Protein AF-0000000085182641 (afdb_homodimer)

Solvent-accessible surface area (backbone atoms only — not comparable to full-atom values): 14618 Å² total; per-residue (Å²): 135,84,80,78,77,78,79,77,78,76,77,74,75,69,74,67,74,70,80,75,60,53,48,42,64,56,39,52,49,49,29,49,51,15,58,75,66,60,32,60,68,55,30,50,66,34,41,34,74,78,15,38,38,36,32,50,86,49,78,26,62,20,56,70,41,44,44,53,55,43,50,53,49,40,61,53,66,67,45,73,79,56,47,75,42,84,72,37,56,34,74,56,83,42,35,37,36,36,33,32,34,35,33,39,81,56,33,35,32,77,41,29,36,41,39,40,33,42,54,93,50,16,33,43,34,33,39,47,51,63,53,68,44,77,105,135,86,79,78,77,79,79,78,78,77,78,74,75,71,74,68,74,71,80,76,61,52,48,45,65,56,40,52,49,49,29,49,50,15,58,76,65,60,31,62,68,53,30,50,67,34,41,34,74,79,16,38,39,35,30,48,86,47,76,27,60,19,55,68,42,43,44,53,55,44,51,53,50,40,61,54,67,66,44,74,82,56,46,76,42,84,72,37,55,32,74,56,82,41,35,36,36,35,34,32,35,34,33,38,79,57,32,35,32,76,39,29,37,40,38,41,33,40,55,94,51,16,34,44,36,33,39,48,51,63,52,69,45,77,105

Nearest PDB structures (foldseek):
  7e85-assembly2_B-2  TM=8.981E-01  e=4.473E-12  Mycobacterium tuberculosis H37Rv
  5iep-assembly1_A  TM=6.265E-01  e=3.156E-08  synthetic construct
  5ien-assembly1_A  TM=6.239E-01  e=4.639E-08  synthetic construct
  5ieo-assembly1_A  TM=6.233E-01  e=4.947E-08  synthetic construct
  3hx8-assembly2_C  TM=6.085E-01  e=1.003E-07  Mesorhizobium loti

Radius of gyration: 25.09 Å; Cα contacts (8 Å, |Δi|>4): 525; chains: 2; bounding box: 90×56×53 Å

Sequence (270 aa):
MTRTIAALFLTTAMALPVSAQDSTEEVVMANLRGVGALDVDQIVATYADDAMLLTPEKVYSGHGEIRGFYEGFVAEFSQPDITMNSDGMNIAGNTAVMVWSGESPDNVYDYAADTFVVDGGKIVSHSFVGKIIPKMTRTIAALFLTTAMALPVSAQDSTEEVVMANLRGVGALDVDQIVATYADDAMLLTPEKVYSGHGEIRGFYEGFVAEFSQPDITMNSDGMNIAGNTAVMVWSGESPDNVYDYAADTFVVDGGKIVSHSFVGKIIPK

Structure (mmCIF, N/CA/C/O backbone):
data_AF-0000000085182641-model_v1
#
loop_
_entity.id
_entity.type
_entity.pdbx_description
1 polymer 'Nuclear transport factor 2 family protein'
#
loop_
_atom_site.group_PDB
_atom_site.id
_atom_site.type_symbol
_atom_site.label_atom_id
_atom_site.label_alt_id
_atom_site.label_comp_id
_atom_site.label_asym_id
_atom_site.label_entity_id
_atom_site.label_seq_id
_atom_site.pdbx_PDB_ins_code
_atom_site.Cartn_x
_atom_site.Cartn_y
_atom_site.Cartn_z
_atom_site.occupancy
_atom_site.B_iso_or_equiv
_atom_site.auth_seq_id
_atom_site.auth_comp_id
_atom_site.auth_asym_id
_atom_site.auth_atom_id
_atom_site.pdbx_PDB_model_num
ATOM 1 N N . MET A 1 1 ? -70.375 23.609 -24.062 1 40.5 1 MET A N 1
ATOM 2 C CA . MET A 1 1 ? -69.625 22.625 -23.281 1 40.5 1 MET A CA 1
ATOM 3 C C . MET A 1 1 ? -68.188 22.984 -23.203 1 40.5 1 MET A C 1
ATOM 5 O O . MET A 1 1 ? -67.5 23.109 -24.234 1 40.5 1 MET A O 1
ATOM 9 N N . THR A 1 2 ? -67.75 23.844 -22.203 1 49.09 2 THR A N 1
ATOM 10 C CA . THR A 1 2 ? -66.438 24.422 -21.906 1 49.09 2 THR A CA 1
ATOM 11 C C . THR A 1 2 ? -65.438 23.328 -21.609 1 49.09 2 THR A C 1
ATOM 13 O O . THR A 1 2 ? -65.688 22.453 -20.766 1 49.09 2 THR A O 1
ATOM 16 N N . ARG A 1 3 ? -64.562 22.906 -22.625 1 49.03 3 ARG A N 1
ATOM 17 C CA . ARG A 1 3 ? -63.469 21.953 -22.531 1 49.03 3 ARG A CA 1
ATOM 18 C C . ARG A 1 3 ? -62.438 22.406 -21.5 1 49.03 3 ARG A C 1
ATOM 20 O O . ARG A 1 3 ? -61.875 23.5 -21.609 1 49.03 3 ARG A O 1
ATOM 27 N N . THR A 1 4 ? -62.594 22 -20.234 1 48.28 4 THR A N 1
ATOM 28 C CA . THR A 1 4 ? -61.594 22.25 -19.203 1 48.28 4 THR A CA 1
ATOM 29 C C . THR A 1 4 ? -60.25 21.594 -19.547 1 48.28 4 THR A C 1
ATOM 31 O O . THR A 1 4 ? -60.219 20.375 -19.734 1 48.28 4 THR A O 1
ATOM 34 N N . ILE A 1 5 ? -59.406 22.25 -20.203 1 43.97 5 ILE A N 1
ATOM 35 C CA . ILE A 1 5 ? -58.094 21.688 -20.453 1 43.97 5 ILE A CA 1
ATOM 36 C C . ILE A 1 5 ? -57.312 21.531 -19.141 1 43.97 5 ILE A C 1
ATOM 38 O O . ILE A 1 5 ? -57.094 22.516 -18.422 1 43.97 5 ILE A O 1
ATOM 42 N N . ALA A 1 6 ? -57.375 20.375 -18.516 1 48.94 6 ALA A N 1
ATOM 43 C CA . ALA A 1 6 ? -56.562 20.109 -17.328 1 48.94 6 ALA A CA 1
ATOM 44 C C . ALA A 1 6 ? -55.062 20.203 -17.656 1 48.94 6 ALA A C 1
ATOM 46 O O . ALA A 1 6 ? -54.594 19.547 -18.594 1 48.94 6 ALA A O 1
ATOM 47 N N . ALA A 1 7 ? -54.406 21.359 -17.234 1 47.91 7 ALA A N 1
ATOM 48 C CA . ALA A 1 7 ? -52.969 21.5 -17.328 1 47.91 7 ALA A CA 1
ATOM 49 C C . ALA A 1 7 ? -52.25 20.438 -16.5 1 47.91 7 ALA A C 1
ATOM 51 O O . ALA A 1 7 ? -52.5 20.297 -15.305 1 47.91 7 ALA A O 1
ATOM 52 N N . LEU A 1 8 ? -51.875 19.359 -17.125 1 50.41 8 LEU A N 1
ATOM 53 C CA . LEU A 1 8 ? -51.031 18.344 -16.469 1 50.41 8 LEU A CA 1
ATOM 54 C C . LEU A 1 8 ? -49.719 18.953 -16 1 50.41 8 LEU A C 1
ATOM 56 O O . LEU A 1 8 ? -48.938 19.469 -16.812 1 50.41 8 LEU A O 1
ATOM 60 N N . PHE A 1 9 ? -49.688 19.469 -14.75 1 48.16 9 PHE A N 1
ATOM 61 C CA . PHE A 1 9 ? -48.406 19.891 -14.203 1 48.16 9 PHE A CA 1
ATOM 62 C C . PHE A 1 9 ? -47.469 18.703 -14.055 1 48.16 9 PHE A C 1
ATOM 64 O O . PHE A 1 9 ? -47.75 17.75 -13.328 1 48.16 9 PHE A O 1
ATOM 71 N N . LEU A 1 10 ? -46.625 18.469 -15.031 1 46.59 10 LEU A N 1
ATOM 72 C CA . LEU A 1 10 ? -45.531 17.516 -14.875 1 46.59 10 LEU A CA 1
ATOM 73 C C . LEU A 1 10 ? -44.594 17.953 -13.773 1 46.59 10 LEU A C 1
ATOM 75 O O . LEU A 1 10 ? -43.969 19.031 -13.867 1 46.59 10 LEU A O 1
ATOM 79 N N . THR A 1 11 ? -44.781 17.578 -12.57 1 49.5 11 THR A N 1
ATOM 80 C CA . THR A 1 11 ? -43.812 17.781 -11.508 1 49.5 11 THR A CA 1
ATOM 81 C C . THR A 1 11 ? -42.469 17.125 -11.859 1 49.5 11 THR A C 1
ATOM 83 O O . THR A 1 11 ? -42.406 15.898 -12.008 1 49.5 11 THR A O 1
ATOM 86 N N . THR A 1 12 ? -41.625 17.812 -12.5 1 49.03 12 THR A N 1
ATOM 87 C CA . THR A 1 12 ? -40.25 17.328 -12.609 1 49.03 12 THR A CA 1
ATOM 88 C C . THR A 1 12 ? -39.594 17.25 -11.234 1 49.03 12 THR A C 1
ATOM 90 O O . THR A 1 12 ? -39.5 18.25 -10.531 1 49.03 12 THR A O 1
ATOM 93 N N . ALA A 1 13 ? -39.625 16.125 -10.617 1 47.19 13 ALA A N 1
ATOM 94 C CA . ALA A 1 13 ? -38.812 15.945 -9.422 1 47.19 13 ALA A CA 1
ATOM 95 C C . ALA A 1 13 ? -37.375 16.406 -9.672 1 47.19 13 ALA A C 1
ATOM 97 O O . ALA A 1 13 ? -36.688 15.906 -10.578 1 47.19 13 ALA A O 1
ATOM 98 N N . MET A 1 14 ? -37.031 17.531 -9.438 1 42.53 14 MET A N 1
ATOM 99 C CA . MET A 1 14 ? -35.625 17.859 -9.398 1 42.53 14 MET A CA 1
ATOM 100 C C . MET A 1 14 ? -34.844 16.812 -8.609 1 42.53 14 MET A C 1
ATOM 102 O O . MET A 1 14 ? -35.125 16.594 -7.422 1 42.53 14 MET A O 1
ATOM 106 N N . ALA A 1 15 ? -34.375 15.727 -9.219 1 47.5 15 ALA A N 1
ATOM 107 C CA . ALA A 1 15 ? -33.406 14.914 -8.477 1 47.5 15 ALA A CA 1
ATOM 108 C C . ALA A 1 15 ? -32.5 15.781 -7.609 1 47.5 15 ALA A C 1
ATOM 110 O O . ALA A 1 15 ? -31.906 16.75 -8.094 1 47.5 15 ALA A O 1
ATOM 111 N N . LEU A 1 16 ? -32.75 16.047 -6.391 1 43.41 16 LEU A N 1
ATOM 112 C CA . LEU A 1 16 ? -31.812 16.703 -5.492 1 43.41 16 LEU A CA 1
ATOM 113 C C . LEU A 1 16 ? -30.375 16.328 -5.832 1 43.41 16 LEU A C 1
ATOM 115 O O . LEU A 1 16 ? -30.094 15.164 -6.133 1 43.41 16 LEU A O 1
ATOM 119 N N . PRO A 1 17 ? -29.547 17.328 -6.152 1 46.09 17 PRO A N 1
ATOM 120 C CA . PRO A 1 17 ? -28.141 17 -6.422 1 46.09 17 PRO A CA 1
ATOM 121 C C . PRO A 1 17 ? -27.578 16 -5.414 1 46.09 17 PRO A C 1
ATOM 123 O O . PRO A 1 17 ? -27.953 16.031 -4.238 1 46.09 17 PRO A O 1
ATOM 126 N N . VAL A 1 18 ? -27.547 14.773 -5.656 1 47.22 18 VAL A N 1
ATOM 127 C CA . VAL A 1 18 ? -26.734 13.883 -4.828 1 47.22 18 VAL A CA 1
ATOM 128 C C . VAL A 1 18 ? -25.562 14.656 -4.219 1 47.22 18 VAL A C 1
ATOM 130 O O . VAL A 1 18 ? -24.828 15.328 -4.934 1 47.22 18 VAL A O 1
ATOM 133 N N . SER A 1 19 ? -25.734 15.461 -3.023 1 48.5 19 SER A N 1
ATOM 134 C CA . SER A 1 19 ? -24.625 16.109 -2.32 1 48.5 19 SER A CA 1
ATOM 135 C C . SER A 1 19 ? -23.281 15.484 -2.709 1 48.5 19 SER A C 1
ATOM 137 O O . SER A 1 19 ? -23.078 14.281 -2.527 1 48.5 19 SER A O 1
ATOM 139 N N . ALA A 1 20 ? -22.547 15.836 -3.729 1 55.81 20 ALA A N 1
ATOM 140 C CA . ALA A 1 20 ? -21.359 15.312 -4.387 1 55.81 20 ALA A CA 1
ATOM 141 C C . ALA A 1 20 ? -20.25 15.008 -3.373 1 55.81 20 ALA A C 1
ATOM 143 O O . ALA A 1 20 ? -19.734 15.922 -2.725 1 55.81 20 ALA A O 1
ATOM 144 N N . GLN A 1 21 ? -20.422 13.961 -2.578 1 70.69 21 GLN A N 1
ATOM 145 C CA . GLN A 1 21 ? -19.312 13.555 -1.729 1 70.69 21 GLN A CA 1
ATOM 146 C C . GLN A 1 21 ? -17.969 13.812 -2.416 1 70.69 21 GLN A C 1
ATOM 148 O O . GLN A 1 21 ? -17.859 13.688 -3.639 1 70.69 21 GLN A O 1
ATOM 153 N N . ASP A 1 22 ? -17.047 14.383 -1.467 1 80.19 22 ASP A N 1
ATOM 154 C CA . ASP A 1 22 ? -15.727 14.633 -2.023 1 80.19 22 ASP A CA 1
ATOM 155 C C . ASP A 1 22 ? -15.18 13.398 -2.727 1 80.19 22 ASP A C 1
ATOM 157 O O . ASP A 1 22 ? -15.367 12.273 -2.252 1 80.19 22 ASP A O 1
ATOM 161 N N . SER A 1 23 ? -14.68 13.641 -3.814 1 92.88 23 SER A N 1
ATOM 162 C CA . SER A 1 23 ? -14.016 12.562 -4.555 1 92.88 23 SER A CA 1
ATOM 163 C C . SER A 1 23 ? -12.82 12.016 -3.779 1 92.88 23 SER A C 1
ATOM 165 O O . SER A 1 23 ? -12.367 12.633 -2.814 1 92.88 23 SER A O 1
ATOM 167 N N . THR A 1 24 ? -12.344 10.852 -4.098 1 98.06 24 THR A N 1
ATOM 168 C CA . THR A 1 24 ? -11.133 10.266 -3.531 1 98.06 24 THR A CA 1
ATOM 169 C C . THR A 1 24 ? -9.961 11.234 -3.643 1 98.06 24 THR A C 1
ATOM 171 O O . THR A 1 24 ? -9.227 11.445 -2.672 1 98.06 24 THR A O 1
ATOM 174 N N . GLU A 1 25 ? -9.844 11.859 -4.777 1 97.88 25 GLU A N 1
ATOM 175 C CA . GLU A 1 25 ? -8.75 12.797 -4.996 1 97.88 25 GLU A CA 1
ATOM 176 C C . GLU A 1 25 ? -8.836 13.984 -4.047 1 97.88 25 GLU A C 1
ATOM 178 O O . GLU A 1 25 ? -7.844 14.375 -3.43 1 97.88 25 GLU A O 1
ATOM 183 N N . GLU A 1 26 ? -9.992 14.523 -3.908 1 98.19 26 GLU A N 1
ATOM 184 C CA . GLU A 1 26 ? -10.18 15.695 -3.049 1 98.19 26 GLU A CA 1
ATOM 185 C C . GLU A 1 26 ? -9.852 15.359 -1.595 1 98.19 26 GLU A C 1
ATOM 187 O O . GLU A 1 26 ? -9.195 16.141 -0.907 1 98.19 26 GLU A O 1
ATOM 192 N N . VAL A 1 27 ? -10.297 14.195 -1.148 1 98.81 27 VAL A N 1
ATOM 193 C CA . VAL A 1 27 ? -10.086 13.78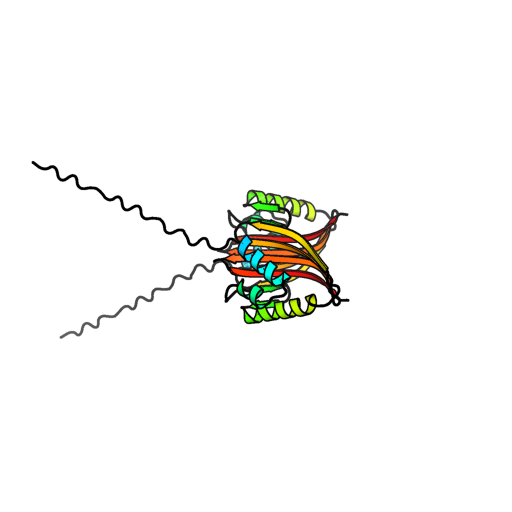9 0.235 1 98.81 27 VAL A CA 1
ATOM 194 C C . VAL A 1 27 ? -8.594 13.547 0.478 1 98.81 27 VAL A C 1
ATOM 196 O O . VAL A 1 27 ? -8.039 14.023 1.472 1 98.81 27 VAL A O 1
ATOM 199 N N . VAL A 1 28 ? -7.914 12.867 -0.405 1 98.75 28 VAL A N 1
ATOM 200 C CA . VAL A 1 28 ? -6.504 12.531 -0.246 1 98.75 28 VAL A CA 1
ATOM 201 C C . VAL A 1 28 ? -5.66 13.797 -0.329 1 98.75 28 VAL A C 1
ATOM 203 O O . VAL A 1 28 ? -4.734 13.992 0.464 1 98.75 28 VAL A O 1
ATOM 206 N N . MET A 1 29 ? -6.027 14.695 -1.235 1 98.38 29 MET A N 1
ATOM 207 C CA . MET A 1 29 ? -5.273 15.945 -1.354 1 98.38 29 MET A CA 1
ATOM 208 C C . MET A 1 29 ? -5.457 16.812 -0.112 1 98.38 29 MET A C 1
ATOM 210 O O . MET A 1 29 ? -4.527 17.5 0.305 1 98.38 29 MET A O 1
ATOM 214 N N . ALA A 1 30 ? -6.637 16.781 0.439 1 98.69 30 ALA A N 1
ATOM 215 C CA . ALA A 1 30 ? -6.84 17.5 1.7 1 98.69 30 ALA A CA 1
ATOM 216 C C . ALA A 1 30 ? -5.938 16.938 2.797 1 98.69 30 ALA A C 1
ATOM 218 O O . ALA A 1 30 ? -5.367 17.688 3.586 1 98.69 30 ALA A O 1
ATOM 219 N N . ASN A 1 31 ? -5.836 15.594 2.875 1 98.88 31 ASN A N 1
ATOM 220 C CA . ASN A 1 31 ? -4.934 14.953 3.828 1 98.88 31 ASN A CA 1
ATOM 221 C C . ASN A 1 31 ? -3.488 15.398 3.613 1 98.88 31 ASN A C 1
ATOM 223 O O . ASN A 1 31 ? -2.809 15.789 4.562 1 98.88 31 ASN A O 1
ATOM 227 N N . LEU A 1 32 ? -3.053 15.414 2.391 1 98.5 32 LEU A N 1
ATOM 228 C CA . LEU A 1 32 ? -1.67 15.734 2.051 1 98.5 32 LEU A CA 1
ATOM 229 C C . LEU A 1 32 ? -1.371 17.203 2.309 1 98.5 32 LEU A C 1
ATOM 231 O O . LEU A 1 32 ? -0.252 17.562 2.688 1 98.5 32 LEU A O 1
ATOM 235 N N . ARG A 1 33 ? -2.387 18.062 2.088 1 98.44 33 ARG A N 1
ATOM 236 C CA . ARG A 1 33 ? -2.211 19.453 2.451 1 98.44 33 ARG A CA 1
ATOM 237 C C . ARG A 1 33 ? -1.957 19.609 3.947 1 98.44 33 ARG A C 1
ATOM 239 O O . ARG A 1 33 ? -1.114 20.406 4.363 1 98.44 33 ARG A O 1
ATOM 246 N N . GLY A 1 34 ? -2.713 18.875 4.734 1 98.69 34 GLY A N 1
ATOM 247 C CA . GLY A 1 34 ? -2.463 18.859 6.164 1 98.69 34 GLY A CA 1
ATOM 248 C C . GLY A 1 34 ? -1.066 18.391 6.523 1 98.69 34 GLY A C 1
ATOM 249 O O . GLY A 1 34 ? -0.423 18.953 7.41 1 98.69 34 GLY A O 1
ATOM 250 N N . VAL A 1 35 ? -0.6 17.328 5.855 1 98.56 35 VAL A N 1
ATOM 251 C CA . VAL A 1 35 ? 0.741 16.781 6.074 1 98.56 35 VAL A CA 1
ATOM 252 C C . VAL A 1 35 ? 1.781 17.844 5.727 1 98.56 35 VAL A C 1
ATOM 254 O O . VAL A 1 35 ? 2.713 18.094 6.5 1 98.56 35 VAL A O 1
ATOM 257 N N . GLY A 1 36 ? 1.635 18.516 4.609 1 97.38 36 GLY A N 1
ATOM 258 C CA . GLY A 1 36 ? 2.543 19.578 4.203 1 97.38 36 GLY A CA 1
ATOM 259 C C . GLY A 1 36 ? 2.562 20.734 5.172 1 97.38 36 GLY A C 1
ATOM 260 O O . GLY A 1 36 ? 3.6 21.375 5.355 1 97.38 36 GLY A O 1
ATOM 261 N N . ALA A 1 37 ? 1.462 21 5.734 1 98 37 ALA A N 1
ATOM 262 C CA . ALA A 1 37 ? 1.333 22.109 6.672 1 98 37 ALA A CA 1
ATOM 263 C C . ALA A 1 37 ? 1.727 21.688 8.086 1 98 37 ALA A C 1
ATOM 265 O O . ALA A 1 37 ? 1.735 22.516 9.008 1 98 37 ALA A O 1
ATOM 266 N N . LEU A 1 38 ? 2.014 20.406 8.219 1 98.06 38 LEU A N 1
ATOM 267 C CA . LEU A 1 38 ? 2.322 19.828 9.523 1 98.06 38 LEU A CA 1
ATOM 268 C C . LEU A 1 38 ? 1.212 20.125 10.523 1 98.06 38 LEU A C 1
ATOM 270 O O . LEU A 1 38 ? 1.484 20.484 11.672 1 98.06 38 LEU A O 1
ATOM 274 N N . ASP A 1 39 ? -0.028 20.047 10.047 1 98.69 39 ASP A N 1
ATOM 275 C CA . ASP A 1 39 ? -1.23 20.312 10.828 1 98.69 39 ASP A CA 1
ATOM 276 C C . ASP A 1 39 ? -1.98 19.031 11.156 1 98.69 39 ASP A C 1
ATOM 278 O O . ASP A 1 39 ? -2.832 18.594 10.383 1 98.69 39 ASP A O 1
ATOM 282 N N . VAL A 1 40 ? -1.75 18.531 12.383 1 98.88 40 VAL A N 1
ATOM 283 C CA . VAL A 1 40 ? -2.275 17.219 12.766 1 98.88 40 VAL A CA 1
ATOM 284 C C . VAL A 1 40 ? -3.801 17.266 12.789 1 98.88 40 VAL A C 1
ATOM 286 O O . VAL A 1 40 ? -4.461 16.297 12.406 1 98.88 40 VAL A O 1
ATOM 289 N N . ASP A 1 41 ? -4.379 18.375 13.219 1 98.81 41 ASP A N 1
ATOM 290 C CA . ASP A 1 41 ? -5.836 18.484 13.242 1 98.81 41 ASP A CA 1
ATOM 291 C C . ASP A 1 41 ? -6.426 18.359 11.844 1 98.81 41 ASP A C 1
ATOM 293 O O . ASP A 1 41 ? -7.402 17.641 11.633 1 98.81 41 ASP A O 1
ATOM 297 N N . GLN A 1 42 ? -5.828 19.062 10.922 1 98.75 42 GLN A N 1
ATOM 298 C CA . GLN A 1 42 ? -6.297 19 9.547 1 98.75 42 GLN A CA 1
ATOM 299 C C . GLN A 1 42 ? -6.16 17.594 8.977 1 98.75 42 GLN A C 1
ATOM 301 O O . GLN A 1 42 ? -7.043 17.109 8.258 1 98.75 42 GLN A O 1
ATOM 306 N N . ILE A 1 43 ? -5.051 16.922 9.312 1 98.94 43 ILE A N 1
ATOM 307 C CA . ILE A 1 43 ? -4.812 15.562 8.812 1 98.94 43 ILE A CA 1
ATOM 308 C C . ILE A 1 43 ? -5.883 14.617 9.352 1 98.94 43 ILE A C 1
ATOM 310 O O . ILE A 1 43 ? -6.582 13.961 8.578 1 98.94 43 ILE A O 1
ATOM 314 N N . VAL A 1 44 ? -6.07 14.625 10.633 1 98.94 44 VAL A N 1
ATOM 315 C CA . VAL A 1 44 ? -6.941 13.664 11.305 1 98.94 44 VAL A CA 1
ATOM 316 C C . VAL A 1 44 ? -8.391 13.898 10.883 1 98.94 44 VAL A C 1
ATOM 318 O O . VAL A 1 44 ? -9.164 12.953 10.742 1 98.94 44 VAL A O 1
ATOM 321 N N . ALA A 1 45 ? -8.742 15.125 10.523 1 98.75 45 ALA A N 1
ATOM 322 C CA . ALA A 1 45 ? -10.102 15.484 10.125 1 98.75 45 ALA A CA 1
ATOM 323 C C . ALA A 1 45 ? -10.492 14.789 8.82 1 98.75 45 ALA A C 1
ATOM 325 O O . ALA A 1 45 ? -11.68 14.703 8.492 1 98.75 45 ALA A O 1
ATOM 326 N N . THR A 1 46 ? -9.531 14.32 8.07 1 98.88 46 THR A N 1
ATOM 327 C CA . THR A 1 46 ? -9.828 13.68 6.797 1 98.88 46 THR A CA 1
ATOM 328 C C . THR A 1 46 ? -10.172 12.211 6.992 1 98.88 46 THR A C 1
ATOM 330 O O . THR A 1 46 ? -10.609 11.539 6.055 1 98.88 46 THR A O 1
ATOM 333 N N . TYR A 1 47 ? -10.023 11.68 8.234 1 98.88 47 TYR A N 1
ATOM 334 C CA . TYR A 1 47 ? -10.281 10.266 8.516 1 98.88 47 TYR A CA 1
ATOM 335 C C . TYR A 1 47 ? -11.688 10.07 9.07 1 98.88 47 TYR A C 1
ATOM 337 O O . TYR A 1 47 ? -12.203 10.938 9.781 1 98.88 47 TYR A O 1
ATOM 345 N N . ALA A 1 48 ? -12.312 8.945 8.695 1 98.81 48 ALA A N 1
ATOM 346 C CA . ALA A 1 48 ? -13.523 8.492 9.375 1 98.81 48 ALA A CA 1
ATOM 347 C C . ALA A 1 48 ? -13.25 8.188 10.844 1 98.81 48 ALA A C 1
ATOM 349 O O . ALA A 1 48 ? -12.109 7.922 11.227 1 98.81 48 ALA A O 1
ATOM 350 N N . ASP A 1 49 ? -14.297 8.148 11.672 1 98.19 49 ASP A N 1
ATOM 351 C CA . ASP A 1 49 ? -14.148 7.961 13.109 1 98.19 49 ASP A CA 1
ATOM 352 C C . ASP A 1 49 ? -13.555 6.59 13.422 1 98.19 49 ASP A C 1
ATOM 354 O O . ASP A 1 49 ? -12.828 6.434 14.406 1 98.19 49 ASP A O 1
ATOM 358 N N . ASP A 1 50 ? -13.844 5.621 12.602 1 97.94 50 ASP A N 1
ATOM 359 C CA . ASP A 1 50 ? -13.383 4.258 12.859 1 97.94 50 ASP A CA 1
ATOM 360 C C . ASP A 1 50 ? -12.297 3.852 11.875 1 97.94 50 ASP A C 1
ATOM 362 O O . ASP A 1 50 ? -12.102 2.664 11.609 1 97.94 50 ASP A O 1
ATOM 366 N N . ALA A 1 51 ? -11.672 4.875 11.25 1 98.75 51 ALA A N 1
ATOM 367 C CA . ALA A 1 51 ? -10.617 4.594 10.281 1 98.75 51 ALA A CA 1
ATOM 368 C C . ALA A 1 51 ? -9.477 3.812 10.93 1 98.75 51 ALA A C 1
ATOM 370 O O . ALA A 1 51 ? -9.273 3.893 12.141 1 98.75 51 ALA A O 1
ATOM 371 N N . MET A 1 52 ? -8.789 3.051 10.086 1 98.81 52 MET A N 1
ATOM 372 C CA . MET A 1 52 ? -7.602 2.316 10.523 1 98.81 52 MET A CA 1
ATOM 373 C C . MET A 1 52 ? -6.391 2.676 9.664 1 98.81 52 MET A C 1
ATOM 375 O O . MET A 1 52 ? -6.512 2.818 8.445 1 98.81 52 MET A O 1
ATOM 379 N N . LEU A 1 53 ? -5.34 2.902 10.312 1 98.94 53 LEU A N 1
ATOM 380 C CA . LEU A 1 53 ? -4.039 3.039 9.664 1 98.94 53 LEU A CA 1
ATOM 381 C C . LEU A 1 53 ? -3.146 1.843 9.977 1 98.94 53 LEU A C 1
ATOM 383 O O . LEU A 1 53 ? -2.896 1.536 11.141 1 98.94 53 LEU A O 1
ATOM 387 N N . LEU A 1 54 ? -2.701 1.149 8.938 1 98.94 54 LEU A N 1
ATOM 388 C CA . LEU A 1 54 ? -1.922 -0.075 9.07 1 98.94 54 LEU A CA 1
ATOM 389 C C . LEU A 1 54 ? -0.479 0.146 8.633 1 98.94 54 LEU A C 1
ATOM 391 O O . LEU A 1 54 ? -0.233 0.721 7.57 1 98.94 54 LEU A O 1
ATOM 395 N N . THR A 1 55 ? 0.408 -0.263 9.453 1 98.88 55 THR A N 1
ATOM 396 C CA . THR A 1 55 ? 1.769 -0.602 9.047 1 98.88 55 THR A CA 1
ATOM 397 C C . THR A 1 55 ? 2.012 -2.104 9.172 1 98.88 55 THR A C 1
ATOM 399 O O . THR A 1 55 ? 1.18 -2.83 9.719 1 98.88 55 THR A O 1
ATOM 402 N N . PRO A 1 56 ? 3.105 -2.566 8.547 1 98.5 56 PRO A N 1
ATOM 403 C CA . PRO A 1 56 ? 3.369 -3.994 8.742 1 98.5 56 PRO A CA 1
ATOM 404 C C . PRO A 1 56 ? 3.492 -4.371 10.219 1 98.5 56 PRO A C 1
ATOM 406 O O . PRO A 1 56 ? 3.256 -5.527 10.586 1 98.5 56 PRO A O 1
ATOM 409 N N . GLU A 1 57 ? 3.715 -3.43 11.094 1 97.81 57 GLU A N 1
ATOM 410 C CA . GLU A 1 57 ? 4.051 -3.736 12.484 1 97.81 57 GLU A CA 1
ATOM 411 C C . GLU A 1 57 ? 2.875 -3.439 13.414 1 97.81 57 GLU A C 1
ATOM 413 O O . GLU A 1 57 ? 2.762 -4.031 14.484 1 97.81 57 GLU A O 1
ATOM 418 N N . LYS A 1 58 ? 2.041 -2.516 13.016 1 98.56 58 LYS A N 1
ATOM 419 C CA . LYS A 1 58 ? 1.067 -2.01 13.977 1 98.56 58 LYS A CA 1
ATOM 420 C C . LYS A 1 58 ? -0.188 -1.502 13.273 1 98.56 58 LYS A C 1
ATOM 422 O O . LYS A 1 58 ? -0.119 -1.02 12.141 1 98.56 58 LYS A O 1
ATOM 427 N N . VAL A 1 59 ? -1.321 -1.64 13.93 1 98.88 59 VAL A N 1
ATOM 428 C CA . VAL A 1 59 ? -2.578 -1.03 13.508 1 98.88 59 VAL A CA 1
ATOM 429 C C . VAL A 1 59 ? -2.953 0.098 14.469 1 98.88 59 VAL A C 1
ATOM 431 O O . VAL A 1 59 ? -2.967 -0.092 15.688 1 98.88 59 VAL A O 1
ATOM 434 N N . TYR A 1 60 ? -3.238 1.304 13.867 1 98.88 60 TYR A N 1
ATOM 435 C CA . TYR A 1 60 ? -3.746 2.463 14.594 1 98.88 60 TYR A CA 1
ATOM 436 C C . TYR A 1 60 ? -5.23 2.672 14.312 1 98.88 60 TYR A C 1
ATOM 438 O O . TYR A 1 60 ? -5.629 2.916 13.172 1 98.88 60 TYR A O 1
ATOM 446 N N . SER A 1 61 ? -5.969 2.594 15.406 1 98.69 61 SER A N 1
ATOM 447 C CA . SER A 1 61 ? -7.414 2.584 15.211 1 98.69 61 SER A CA 1
ATOM 448 C C . SER A 1 61 ? -8.047 3.865 15.742 1 98.69 61 SER A C 1
ATOM 450 O O . SER A 1 61 ? -7.848 4.234 16.906 1 98.69 61 SER A O 1
ATOM 452 N N . GLY A 1 62 ? -8.805 4.516 14.875 1 98.69 62 GLY A N 1
ATOM 453 C CA . GLY A 1 62 ? -9.555 5.695 15.273 1 98.69 62 GLY A CA 1
ATOM 454 C C . GLY A 1 62 ? -8.703 6.949 15.344 1 98.69 62 GLY A C 1
ATOM 455 O O . GLY A 1 62 ? -7.484 6.887 15.18 1 98.69 62 GLY A O 1
ATOM 456 N N . HIS A 1 63 ? -9.375 8.047 15.547 1 98.88 63 HIS A N 1
ATOM 457 C CA . HIS A 1 63 ? -8.742 9.359 15.508 1 98.88 63 HIS A CA 1
ATOM 458 C C . HIS A 1 63 ? -7.625 9.461 16.547 1 98.88 63 HIS A C 1
ATOM 460 O O . HIS A 1 63 ? -6.57 10.047 16.266 1 98.88 63 HIS A O 1
ATOM 466 N N . GLY A 1 64 ? -7.871 8.867 17.703 1 98.75 64 GLY A N 1
ATOM 467 C CA . GLY A 1 64 ? -6.883 8.984 18.766 1 98.75 64 GLY A CA 1
ATOM 468 C C . GLY A 1 64 ? -5.543 8.367 18.406 1 98.75 64 GLY A C 1
ATOM 469 O O . GLY A 1 64 ? -4.508 9.031 18.469 1 98.75 64 GLY A O 1
ATOM 470 N N . GLU A 1 65 ? -5.551 7.129 17.953 1 98.88 65 GLU A N 1
ATOM 471 C CA . GLU A 1 65 ? -4.297 6.449 17.656 1 98.88 65 GLU A CA 1
ATOM 472 C C . GLU A 1 65 ? -3.68 6.988 16.359 1 98.88 65 GLU A C 1
ATOM 474 O O . GLU A 1 65 ? -2.457 7.09 16.25 1 98.88 65 GLU A O 1
ATOM 479 N N . ILE A 1 66 ? -4.496 7.348 15.414 1 98.94 66 ILE A N 1
ATOM 480 C CA . ILE A 1 66 ? -4 7.926 14.172 1 98.94 66 ILE A CA 1
ATOM 481 C C . ILE A 1 66 ? -3.342 9.273 14.453 1 98.94 66 ILE A C 1
ATOM 483 O O . ILE A 1 66 ? -2.297 9.594 13.883 1 98.94 66 ILE A O 1
ATOM 487 N N . ARG A 1 67 ? -3.957 10.062 15.398 1 98.94 67 ARG A N 1
ATOM 488 C CA . ARG A 1 67 ? -3.336 11.305 15.836 1 98.94 67 ARG A CA 1
ATOM 489 C C . ARG A 1 67 ? -1.937 11.055 16.391 1 98.94 67 ARG A C 1
ATOM 491 O O . ARG A 1 67 ? -0.992 11.773 16.047 1 98.94 67 ARG A O 1
ATOM 498 N N . GLY A 1 68 ? -1.829 10 17.203 1 98.88 68 GLY A N 1
ATOM 499 C CA . GLY A 1 68 ? -0.522 9.68 17.766 1 98.88 68 GLY A CA 1
ATOM 500 C C . GLY A 1 68 ? 0.512 9.367 16.688 1 98.88 68 GLY A C 1
ATOM 501 O O . GLY A 1 68 ? 1.656 9.812 16.781 1 98.88 68 GLY A O 1
ATOM 502 N N . PHE A 1 69 ? 0.153 8.648 15.727 1 98.88 69 PHE A N 1
ATOM 503 C CA . PHE A 1 69 ? 1.021 8.328 14.594 1 98.88 69 PHE A CA 1
ATOM 504 C C . PHE A 1 69 ? 1.509 9.602 13.914 1 98.88 69 PHE A C 1
ATOM 506 O O . PHE A 1 69 ? 2.711 9.773 13.695 1 98.88 69 PHE A O 1
ATOM 513 N N . TYR A 1 70 ? 0.604 10.539 13.664 1 98.81 70 TYR A N 1
ATOM 514 C CA . TYR A 1 70 ? 0.961 11.734 12.914 1 98.81 70 TYR A CA 1
ATOM 515 C C . TYR A 1 70 ? 1.702 12.734 13.789 1 98.81 70 TYR A C 1
ATOM 517 O O . TYR A 1 70 ? 2.502 13.531 13.297 1 98.81 70 TYR A O 1
ATOM 525 N N . GLU A 1 71 ? 1.391 12.695 15.078 1 98.88 71 GLU A N 1
ATOM 526 C CA . GLU A 1 71 ? 2.184 13.539 15.969 1 98.88 71 GLU A CA 1
ATOM 527 C C . GLU A 1 71 ? 3.658 13.148 15.93 1 98.88 71 GLU A C 1
ATOM 529 O O . GLU A 1 71 ? 4.535 14.008 15.969 1 98.88 71 GLU A O 1
ATOM 534 N N . GLY A 1 72 ? 3.936 11.852 15.891 1 98.5 72 GLY A N 1
ATOM 535 C CA . GLY A 1 72 ? 5.305 11.398 15.695 1 98.5 72 GLY A CA 1
ATOM 536 C C . GLY A 1 72 ? 5.898 11.836 14.375 1 98.5 72 GLY A C 1
ATOM 537 O O . GLY A 1 72 ? 7.047 12.289 14.32 1 98.5 72 GLY A O 1
ATOM 538 N N . PHE A 1 73 ? 5.117 11.711 13.344 1 98.38 73 PHE A N 1
ATOM 539 C CA . PHE A 1 73 ? 5.551 12.133 12.016 1 98.38 73 PHE A CA 1
ATOM 540 C C . PHE A 1 73 ? 5.875 13.617 11.992 1 98.38 73 PHE A C 1
ATOM 542 O O . PHE A 1 73 ? 6.938 14.023 11.516 1 98.38 73 PHE A O 1
ATOM 549 N N . VAL A 1 74 ? 4.961 14.445 12.5 1 98.31 74 VAL A N 1
ATOM 550 C CA . VAL A 1 74 ? 5.109 15.891 12.508 1 98.31 74 VAL A CA 1
ATOM 551 C C . VAL A 1 74 ? 6.312 16.281 13.367 1 98.31 74 VAL A C 1
ATOM 553 O O . VAL A 1 74 ? 7.066 17.188 13.016 1 98.31 74 VAL A O 1
ATOM 556 N N . ALA A 1 75 ? 6.469 15.594 14.484 1 98.44 75 ALA A N 1
ATOM 557 C CA . ALA A 1 75 ? 7.625 15.875 15.328 1 98.44 75 ALA A CA 1
ATOM 558 C C . ALA A 1 75 ? 8.93 15.656 14.562 1 98.44 75 ALA A C 1
ATOM 560 O O . ALA A 1 75 ? 9.859 16.453 14.672 1 98.44 75 ALA A O 1
ATOM 561 N N . GLU A 1 76 ? 8.984 14.625 13.789 1 98.5 76 GLU A N 1
ATOM 562 C CA . GLU A 1 76 ? 10.195 14.32 13.039 1 98.5 76 GLU A CA 1
ATOM 563 C C . GLU A 1 76 ? 10.383 15.297 11.875 1 98.5 76 GLU A C 1
ATOM 565 O O . GLU A 1 76 ? 11.484 15.82 11.672 1 98.5 76 GLU A O 1
ATOM 570 N N . PHE A 1 77 ? 9.32 15.656 11.211 1 98.25 77 PHE A N 1
ATOM 571 C CA . PHE A 1 77 ? 9.445 16.406 9.961 1 98.25 77 PHE A CA 1
ATOM 572 C C . PHE A 1 77 ? 9.328 17.906 10.211 1 98.25 77 PHE A C 1
ATOM 574 O O . PHE A 1 77 ? 9.328 18.688 9.266 1 98.25 77 PHE A O 1
ATOM 581 N N . SER A 1 78 ? 9.25 18.281 11.453 1 98 78 SER A N 1
ATOM 582 C CA . SER A 1 78 ? 9.344 19.688 11.828 1 98 78 SER A CA 1
ATOM 583 C C . SER A 1 78 ? 10.789 20.109 12.07 1 98 78 SER A C 1
ATOM 585 O O . SER A 1 78 ? 11.07 21.297 12.242 1 98 78 SER A O 1
ATOM 587 N N . GLN A 1 79 ? 11.672 19.156 12.047 1 98.19 79 GLN A N 1
ATOM 588 C CA . GLN A 1 79 ? 13.094 19.453 12.234 1 98.19 79 GLN A CA 1
ATOM 589 C C . GLN A 1 79 ? 13.656 20.203 11.031 1 98.19 79 GLN A C 1
ATOM 591 O O . GLN A 1 79 ? 13.047 20.234 9.961 1 98.19 79 GLN A O 1
ATOM 596 N N . PRO A 1 80 ? 14.812 20.828 11.273 1 96.88 80 PRO A N 1
ATOM 597 C CA . PRO A 1 80 ? 15.469 21.453 10.117 1 96.88 80 PRO A CA 1
ATOM 598 C C . PRO A 1 80 ? 16.047 20.422 9.148 1 96.88 80 PRO A C 1
ATOM 600 O O . PRO A 1 80 ? 16.219 19.25 9.508 1 96.88 80 PRO A O 1
ATOM 603 N N . ASP A 1 81 ? 16.328 20.797 7.93 1 97.31 81 ASP A N 1
ATOM 604 C CA . ASP A 1 81 ? 17.062 20.031 6.926 1 97.31 81 ASP A CA 1
ATOM 605 C C . ASP A 1 81 ? 16.281 18.766 6.535 1 97.31 81 ASP A C 1
ATOM 607 O O . ASP A 1 81 ? 16.859 17.672 6.512 1 97.31 81 ASP A O 1
ATOM 611 N N . ILE A 1 82 ? 15.039 18.922 6.402 1 98.19 82 ILE A N 1
ATOM 612 C CA . ILE A 1 82 ? 14.203 17.828 5.914 1 98.19 82 ILE A CA 1
ATOM 613 C C . ILE A 1 82 ? 14.102 17.891 4.391 1 98.19 82 ILE A C 1
ATOM 615 O O . ILE A 1 82 ? 14.172 18.969 3.805 1 98.19 82 ILE A O 1
ATOM 619 N N . THR A 1 83 ? 14.008 16.75 3.807 1 98.12 83 THR A N 1
ATOM 620 C CA . THR A 1 83 ? 13.633 16.641 2.402 1 98.12 83 THR A CA 1
ATOM 621 C C . THR A 1 83 ? 12.484 15.656 2.221 1 98.12 83 THR A C 1
ATOM 623 O O . THR A 1 83 ? 12.398 14.656 2.939 1 98.12 83 THR A O 1
ATOM 626 N N . MET A 1 84 ? 11.594 15.953 1.391 1 97.75 84 MET A N 1
ATOM 627 C CA . MET A 1 84 ? 10.523 15.055 0.959 1 97.75 84 MET A CA 1
ATOM 628 C C . MET A 1 84 ? 10.281 15.188 -0.541 1 97.75 84 MET A C 1
ATOM 630 O O . MET A 1 84 ? 10.164 16.297 -1.063 1 97.75 84 MET A O 1
ATOM 634 N N . ASN A 1 85 ? 10.18 14.133 -1.171 1 98.12 85 ASN A N 1
ATOM 635 C CA . ASN A 1 85 ? 9.93 14.078 -2.609 1 98.12 85 ASN A CA 1
ATOM 636 C C . ASN A 1 85 ? 8.742 13.18 -2.938 1 98.12 85 ASN A C 1
ATOM 638 O O . ASN A 1 85 ? 8.672 12.039 -2.477 1 98.12 85 ASN A O 1
ATOM 642 N N . SER A 1 86 ? 7.793 13.773 -3.676 1 97.62 86 SER A N 1
ATOM 643 C CA . SER A 1 86 ? 6.734 12.945 -4.238 1 97.62 86 SER A CA 1
ATOM 644 C C . SER A 1 86 ? 7.219 12.195 -5.477 1 97.62 86 SER A C 1
ATOM 646 O O . SER A 1 86 ? 7.598 12.82 -6.473 1 97.62 86 SER A O 1
ATOM 648 N N . ASP A 1 87 ? 7.188 10.922 -5.453 1 98.44 87 ASP A N 1
ATOM 649 C CA . ASP A 1 87 ? 7.824 10.133 -6.508 1 98.44 87 ASP A CA 1
ATOM 650 C C . ASP A 1 87 ? 6.785 9.562 -7.465 1 98.44 87 ASP A C 1
ATOM 652 O O . ASP A 1 87 ? 7.129 9.094 -8.555 1 98.44 87 ASP A O 1
ATOM 656 N N . GLY A 1 88 ? 5.512 9.523 -7.105 1 98.19 88 GLY A N 1
ATOM 657 C CA . GLY A 1 88 ? 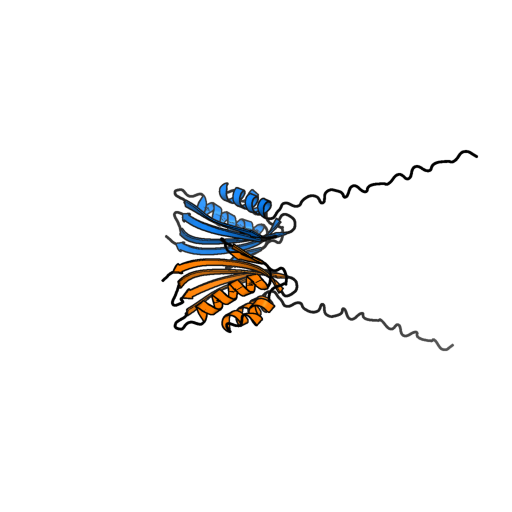4.418 9.062 -7.945 1 98.19 88 GLY A CA 1
ATOM 658 C C . GLY A 1 88 ? 3.121 8.867 -7.184 1 98.19 88 GLY A C 1
ATOM 659 O O . GLY A 1 88 ? 3.133 8.703 -5.961 1 98.19 88 GLY A O 1
ATOM 660 N N . MET A 1 89 ? 2.016 8.969 -7.914 1 98.44 89 MET A N 1
ATOM 661 C CA . MET A 1 89 ? 0.69 8.742 -7.344 1 98.44 89 MET A CA 1
ATOM 662 C C . MET A 1 89 ? -0.288 8.273 -8.414 1 98.44 89 MET A C 1
ATOM 664 O O . MET A 1 89 ? -0.188 8.672 -9.57 1 98.44 89 MET A O 1
ATOM 668 N N . ASN A 1 90 ? -1.168 7.426 -8.047 1 98.81 90 ASN A N 1
ATOM 669 C CA . ASN A 1 90 ? -2.27 6.992 -8.906 1 98.81 90 ASN A CA 1
ATOM 670 C C . ASN A 1 90 ? -3.564 6.836 -8.109 1 98.81 90 ASN A C 1
ATOM 672 O O . ASN A 1 90 ? -3.533 6.555 -6.91 1 98.81 90 ASN A O 1
ATOM 676 N N . ILE A 1 91 ? -4.652 7.156 -8.734 1 98.62 91 ILE A N 1
ATOM 677 C CA . ILE A 1 91 ? -5.965 7.098 -8.102 1 98.62 91 ILE A CA 1
ATOM 678 C C . ILE A 1 91 ? -6.941 6.352 -9.008 1 98.62 91 ILE A C 1
ATOM 680 O O . ILE A 1 91 ? -6.984 6.59 -10.219 1 98.62 91 ILE A O 1
ATOM 684 N N . ALA A 1 92 ? -7.672 5.426 -8.461 1 98.06 92 ALA A N 1
ATOM 685 C CA . ALA A 1 92 ? -8.742 4.727 -9.156 1 98.06 92 ALA A CA 1
ATOM 686 C C . ALA A 1 92 ? -9.875 4.359 -8.203 1 98.06 92 ALA A C 1
ATOM 688 O O . ALA A 1 92 ? -9.648 3.744 -7.164 1 98.06 92 ALA A O 1
ATOM 689 N N . GLY A 1 93 ? -11.07 4.754 -8.633 1 96.62 93 GLY A N 1
ATOM 690 C CA . GLY A 1 93 ? -12.188 4.535 -7.727 1 96.62 93 GLY A CA 1
ATOM 691 C C . GLY A 1 93 ? -12 5.215 -6.383 1 96.62 93 GLY A C 1
ATOM 692 O O . GLY A 1 93 ? -11.75 6.418 -6.32 1 96.62 93 GLY A O 1
ATOM 693 N N . ASN A 1 94 ? -12.102 4.438 -5.309 1 98.12 94 ASN A N 1
ATOM 694 C CA . ASN A 1 94 ? -12.008 5.012 -3.969 1 98.12 94 ASN A CA 1
ATOM 695 C C . ASN A 1 94 ? -10.617 4.809 -3.369 1 98.12 94 ASN A C 1
ATOM 697 O O . ASN A 1 94 ? -10.438 4.918 -2.154 1 98.12 94 ASN A O 1
ATOM 701 N N . THR A 1 95 ? -9.672 4.434 -4.219 1 98.81 95 THR A N 1
ATOM 702 C CA . THR A 1 95 ? -8.344 4.102 -3.721 1 98.81 95 THR A CA 1
ATOM 703 C C . THR A 1 95 ? -7.289 5.004 -4.355 1 98.81 95 THR A C 1
ATOM 705 O O . THR A 1 95 ? -7.34 5.277 -5.555 1 98.81 95 THR A O 1
ATOM 708 N N . ALA A 1 96 ? -6.363 5.5 -3.551 1 98.94 96 ALA A N 1
ATOM 709 C CA . ALA A 1 96 ? -5.18 6.223 -4.004 1 98.94 96 ALA A CA 1
ATOM 710 C C . ALA A 1 96 ? -3.902 5.562 -3.492 1 98.94 96 ALA A C 1
ATOM 712 O O . ALA A 1 96 ? -3.85 5.105 -2.348 1 98.94 96 ALA A O 1
ATOM 713 N N . VAL A 1 97 ? -2.898 5.48 -4.344 1 98.94 97 VAL A N 1
ATOM 714 C CA . VAL A 1 97 ? -1.577 5.008 -3.945 1 98.94 97 VAL A CA 1
ATOM 715 C C . VAL A 1 97 ? -0.528 6.066 -4.277 1 98.94 97 VAL A C 1
ATOM 717 O O . VAL A 1 97 ? -0.59 6.703 -5.332 1 98.94 97 VAL A O 1
ATOM 720 N N . MET A 1 98 ? 0.364 6.285 -3.322 1 98.88 98 MET A N 1
ATOM 721 C CA . MET A 1 98 ? 1.415 7.281 -3.516 1 98.88 98 MET A CA 1
ATOM 722 C C . MET A 1 98 ? 2.76 6.754 -3.027 1 98.88 98 MET A C 1
ATOM 724 O O . MET A 1 98 ? 2.83 6.078 -1.998 1 98.88 98 MET A O 1
ATOM 728 N N . VAL A 1 99 ? 3.805 7.102 -3.752 1 98.94 99 VAL A N 1
ATOM 729 C CA . VAL A 1 99 ? 5.176 6.789 -3.367 1 98.94 99 VAL A CA 1
ATOM 730 C C . VAL A 1 99 ? 5.957 8.078 -3.127 1 98.94 99 VAL A C 1
ATOM 732 O O . VAL A 1 99 ? 5.793 9.055 -3.861 1 98.94 99 VAL A O 1
ATOM 735 N N . TRP A 1 100 ? 6.723 8.086 -2.074 1 98.81 100 TRP A N 1
ATOM 736 C CA . TRP A 1 100 ? 7.535 9.25 -1.741 1 98.81 100 TRP A CA 1
ATOM 737 C C . TRP A 1 100 ? 8.859 8.828 -1.123 1 98.81 100 TRP A C 1
ATOM 739 O O . TRP A 1 100 ? 9.039 7.668 -0.75 1 98.81 100 TRP A O 1
ATOM 749 N N . SER A 1 101 ? 9.805 9.641 -1.141 1 98.88 101 SER A N 1
ATOM 750 C CA . SER A 1 101 ? 11.094 9.516 -0.455 1 98.88 101 SER A CA 1
ATOM 751 C C . SER A 1 101 ? 11.422 10.773 0.33 1 98.88 101 SER A C 1
ATOM 753 O O . SER A 1 101 ? 10.812 11.828 0.12 1 98.88 101 SER A O 1
ATOM 755 N N . GLY A 1 102 ? 12.258 10.625 1.324 1 98.62 102 GLY A N 1
ATOM 756 C CA . GLY A 1 102 ? 12.617 11.789 2.123 1 98.62 102 GLY A CA 1
ATOM 757 C C . GLY A 1 102 ? 13.719 11.5 3.125 1 98.62 102 GLY A C 1
ATOM 758 O O . GLY A 1 102 ? 14.234 10.383 3.188 1 98.62 102 GLY A O 1
ATOM 759 N N . GLU A 1 103 ? 14.078 12.57 3.785 1 98.56 103 GLU A N 1
ATOM 760 C CA . GLU A 1 103 ? 15.125 12.484 4.797 1 98.56 103 GLU A CA 1
ATOM 761 C C . GLU A 1 103 ? 14.891 13.477 5.93 1 98.56 103 GLU A C 1
ATOM 763 O O . GLU A 1 103 ? 14.461 14.609 5.691 1 98.56 103 GLU A O 1
ATOM 768 N N . SER A 1 104 ? 15.047 13.031 7.129 1 98.5 104 SER A N 1
ATOM 769 C CA . SER A 1 104 ? 15.141 13.859 8.328 1 98.5 104 SER A CA 1
ATOM 770 C C . SER A 1 104 ? 16.484 13.695 9.008 1 98.5 104 SER A C 1
ATOM 772 O O . SER A 1 104 ? 17.312 12.883 8.578 1 98.5 104 SER A O 1
ATOM 774 N N . PRO A 1 105 ? 16.75 14.492 10 1 98.62 105 PRO A N 1
ATOM 775 C CA . PRO A 1 105 ? 17.984 14.266 10.75 1 98.62 105 PRO A CA 1
ATOM 776 C C . PRO A 1 105 ? 18.047 12.883 11.391 1 98.62 105 PRO A C 1
ATOM 778 O O . PRO A 1 105 ? 19.141 12.367 11.656 1 98.62 105 PRO A O 1
ATOM 781 N N . ASP A 1 106 ? 16.938 12.203 11.523 1 98.69 106 ASP A N 1
ATOM 782 C CA . ASP A 1 106 ? 16.891 10.938 12.25 1 98.69 106 ASP A CA 1
ATOM 783 C C . ASP A 1 106 ? 16.891 9.75 11.289 1 98.69 106 ASP A C 1
ATOM 785 O O . ASP A 1 106 ? 17.438 8.695 11.602 1 98.69 106 ASP A O 1
ATOM 789 N N . ASN A 1 107 ? 16.281 9.945 10.094 1 98.88 107 ASN A N 1
ATOM 790 C CA . ASN A 1 107 ? 16.047 8.805 9.219 1 98.88 107 ASN A CA 1
ATOM 791 C C . ASN A 1 107 ? 16.172 9.195 7.746 1 98.88 107 ASN A C 1
ATOM 793 O O . ASN A 1 107 ? 15.969 10.359 7.387 1 98.88 107 ASN A O 1
ATOM 797 N N . VAL A 1 108 ? 16.5 8.195 6.93 1 98.81 108 VAL A N 1
ATOM 798 C CA . VAL A 1 108 ? 16.297 8.242 5.484 1 98.81 108 VAL A CA 1
ATOM 799 C C . VAL A 1 108 ? 15.102 7.371 5.102 1 98.81 108 VAL A C 1
ATOM 801 O O . VAL A 1 108 ? 15.078 6.172 5.395 1 98.81 108 VAL A O 1
ATOM 804 N N . TYR A 1 109 ? 14.156 7.965 4.543 1 98.81 109 TYR A N 1
ATOM 805 C CA . TYR A 1 109 ? 13.086 7.238 3.879 1 98.81 109 TYR A CA 1
ATOM 806 C C . TYR A 1 109 ? 13.445 6.93 2.432 1 98.81 109 TYR A C 1
ATOM 808 O O . TYR A 1 109 ? 13.133 7.703 1.525 1 98.81 109 TYR A O 1
ATOM 816 N N . ASP A 1 110 ? 14.094 5.785 2.277 1 98.81 110 ASP A N 1
ATOM 817 C CA . ASP A 1 110 ? 14.695 5.398 1 1 98.81 110 ASP A CA 1
ATOM 818 C C . ASP A 1 110 ? 13.617 5.07 -0.031 1 98.81 110 ASP A C 1
ATOM 820 O O . ASP A 1 110 ? 13.797 5.312 -1.226 1 98.81 110 ASP A O 1
ATOM 824 N N . TYR A 1 111 ? 12.547 4.535 0.35 1 98.88 111 TYR A N 1
ATOM 825 C CA . TYR A 1 111 ? 11.32 4.219 -0.372 1 98.88 111 TYR A CA 1
ATOM 826 C C . TYR A 1 111 ? 10.133 4.129 0.581 1 98.88 111 TYR A C 1
ATOM 828 O O . TYR A 1 111 ? 10.164 3.367 1.551 1 98.88 111 TYR A O 1
ATOM 836 N N . ALA A 1 112 ? 9.125 4.938 0.389 1 98.94 112 ALA A N 1
ATOM 837 C CA . ALA A 1 112 ? 7.941 4.941 1.24 1 98.94 112 ALA A CA 1
ATOM 838 C C . ALA A 1 112 ? 6.668 5.043 0.406 1 98.94 112 ALA A C 1
ATOM 840 O O . ALA A 1 112 ? 6.684 5.598 -0.697 1 98.94 112 ALA A O 1
ATOM 841 N N . ALA A 1 113 ? 5.602 4.508 0.904 1 98.94 113 ALA A N 1
ATOM 842 C CA . ALA A 1 113 ? 4.363 4.52 0.132 1 98.94 113 ALA A CA 1
ATOM 843 C C . ALA A 1 113 ? 3.145 4.516 1.052 1 98.94 113 ALA A C 1
ATOM 845 O O . ALA A 1 113 ? 3.176 3.92 2.133 1 98.94 113 ALA A O 1
ATOM 846 N N . ASP A 1 114 ? 2.121 5.137 0.631 1 98.94 114 ASP A N 1
ATOM 847 C CA . ASP A 1 114 ? 0.813 5.188 1.275 1 98.94 114 ASP A CA 1
ATOM 848 C C . ASP A 1 114 ? -0.285 4.711 0.327 1 98.94 114 ASP A C 1
ATOM 850 O O . ASP A 1 114 ? -0.27 5.035 -0.861 1 98.94 114 ASP A O 1
ATOM 854 N N . THR A 1 115 ? -1.213 3.914 0.817 1 98.94 115 THR A N 1
ATOM 855 C CA . THR A 1 115 ? -2.471 3.617 0.141 1 98.94 115 THR A CA 1
ATOM 856 C C . THR A 1 115 ? -3.658 4.098 0.973 1 98.94 115 THR A C 1
ATOM 858 O O . THR A 1 115 ? -3.764 3.771 2.158 1 98.94 115 THR A O 1
ATOM 861 N N . PHE A 1 116 ? -4.5 4.867 0.345 1 98.94 116 PHE A N 1
ATOM 862 C CA . PHE A 1 116 ? -5.699 5.391 0.991 1 98.94 116 PHE A CA 1
ATOM 863 C C . PHE A 1 116 ? -6.953 4.793 0.366 1 98.94 116 PHE A C 1
ATOM 865 O O . PHE A 1 116 ? -7.051 4.684 -0.857 1 98.94 116 PHE A O 1
ATOM 872 N N . VAL A 1 117 ? -7.895 4.43 1.205 1 98.94 117 VAL A N 1
ATOM 873 C CA . VAL A 1 117 ? -9.234 4.047 0.779 1 98.94 117 VAL A CA 1
ATOM 874 C C . VAL A 1 117 ? -10.258 5.035 1.333 1 98.94 117 VAL A C 1
ATOM 876 O O . VAL A 1 117 ? -10.297 5.293 2.539 1 98.94 117 VAL A O 1
ATOM 879 N N . VAL A 1 118 ? -11.094 5.594 0.417 1 98.81 118 VAL A N 1
ATOM 880 C CA . VAL A 1 118 ? -12.039 6.648 0.783 1 98.81 118 VAL A CA 1
ATOM 881 C C . VAL A 1 118 ? -13.469 6.137 0.646 1 98.81 118 VAL A C 1
ATOM 883 O O . VAL A 1 118 ? -13.797 5.438 -0.317 1 98.81 118 VAL A O 1
ATOM 886 N N . ASP A 1 119 ? -14.188 6.375 1.621 1 97.75 119 ASP A N 1
ATOM 887 C CA . ASP A 1 119 ? -15.625 6.129 1.614 1 97.75 119 ASP A CA 1
ATOM 888 C C . ASP A 1 119 ? -16.375 7.246 2.334 1 97.75 119 ASP A C 1
ATOM 890 O O . ASP A 1 119 ? -15.977 7.676 3.418 1 97.75 119 ASP A O 1
ATOM 894 N N . GLY A 1 120 ? -17.422 7.75 1.704 1 96.12 120 GLY A N 1
ATOM 895 C CA . GLY A 1 120 ? -18.219 8.789 2.328 1 96.12 120 GLY A CA 1
ATOM 896 C C . GLY A 1 120 ? -17.453 10.078 2.564 1 96.12 120 GLY A C 1
ATOM 897 O O . GLY A 1 120 ? -17.625 10.734 3.592 1 96.12 120 GLY A O 1
ATOM 898 N N . GLY A 1 121 ? -16.562 10.344 1.766 1 97.88 121 GLY A N 1
ATOM 899 C CA . GLY A 1 121 ? -15.82 11.586 1.829 1 97.88 121 GLY A CA 1
ATOM 900 C C . GLY A 1 121 ? -14.75 11.594 2.906 1 97.88 121 GLY A C 1
ATOM 901 O O . GLY A 1 121 ? -14.25 12.656 3.291 1 97.88 121 GLY A O 1
ATOM 902 N N . LYS A 1 122 ? -14.453 10.367 3.473 1 98.81 122 LYS A N 1
ATOM 903 C CA . LYS A 1 122 ? -13.43 10.211 4.504 1 98.81 122 LYS A CA 1
ATOM 904 C C . LYS A 1 122 ? -12.492 9.055 4.188 1 98.81 122 LYS A C 1
ATOM 906 O O . LYS A 1 122 ? -12.875 8.109 3.492 1 98.81 122 LYS A O 1
ATOM 911 N N . ILE A 1 123 ? -11.242 9.164 4.66 1 98.94 123 ILE A N 1
ATOM 912 C CA . ILE A 1 123 ? -10.344 8.008 4.613 1 98.94 123 ILE A CA 1
ATOM 913 C C . ILE A 1 123 ? -10.812 6.957 5.617 1 98.94 123 ILE A C 1
ATOM 915 O O . ILE A 1 123 ? -10.922 7.234 6.812 1 98.94 123 ILE A O 1
ATOM 919 N N . VAL A 1 124 ? -11.094 5.777 5.129 1 98.81 124 VAL A N 1
ATOM 920 C CA . VAL A 1 124 ? -11.586 4.727 6.016 1 98.81 124 VAL A CA 1
ATOM 921 C C . VAL A 1 124 ? -10.469 3.73 6.312 1 98.81 124 VAL A C 1
ATOM 923 O O . VAL A 1 124 ? -10.5 3.037 7.332 1 98.81 124 VAL A O 1
ATOM 926 N N . SER A 1 125 ? -9.562 3.615 5.461 1 98.88 125 SER A N 1
ATOM 927 C CA . SER A 1 125 ? -8.375 2.795 5.66 1 98.88 125 SER A CA 1
ATOM 928 C C . SER A 1 125 ? -7.152 3.422 4.992 1 98.88 125 SER A C 1
ATOM 930 O O . SER A 1 125 ? -7.266 4.031 3.926 1 98.88 125 SER A O 1
ATOM 932 N N . HIS A 1 126 ? -6 3.322 5.648 1 98.94 126 HIS A N 1
ATOM 933 C CA . HIS A 1 126 ? -4.719 3.84 5.188 1 98.94 126 HIS A CA 1
ATOM 934 C C . HIS A 1 126 ? -3.58 2.883 5.531 1 98.94 126 HIS A C 1
ATOM 936 O O . HIS A 1 126 ? -3.441 2.467 6.684 1 98.94 126 HIS A O 1
ATOM 942 N N . SER A 1 127 ? -2.836 2.418 4.562 1 98.94 127 SER A N 1
ATOM 943 C CA . SER A 1 127 ? -1.617 1.677 4.871 1 98.94 127 SER A CA 1
ATOM 944 C C . SER A 1 127 ? -0.374 2.512 4.578 1 98.94 127 SER A C 1
ATOM 946 O O . SER A 1 127 ? -0.34 3.2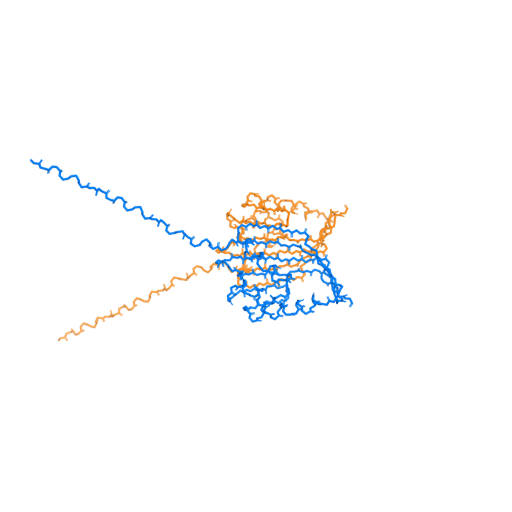62 3.602 1 98.94 127 SER A O 1
ATOM 948 N N . PHE A 1 128 ? 0.559 2.479 5.445 1 98.94 128 PHE A N 1
ATOM 949 C CA . PHE A 1 128 ? 1.874 3.088 5.285 1 98.94 128 PHE A CA 1
ATOM 950 C C . PHE A 1 128 ? 2.971 2.033 5.352 1 98.94 128 PHE A C 1
ATOM 952 O O . PHE A 1 128 ? 3.004 1.222 6.281 1 98.94 128 PHE A O 1
ATOM 959 N N . VAL A 1 129 ? 3.842 1.994 4.336 1 98.94 129 VAL A N 1
ATOM 960 C CA . VAL A 1 129 ? 5.023 1.139 4.312 1 98.94 129 VAL A CA 1
ATOM 961 C C . VAL A 1 129 ? 6.246 1.956 3.904 1 98.94 129 VAL A C 1
ATOM 963 O O . VAL A 1 129 ? 6.121 2.982 3.23 1 98.94 129 VAL A O 1
ATOM 966 N N . GLY A 1 130 ? 7.457 1.477 4.332 1 98.81 130 GLY A N 1
ATOM 967 C CA . GLY A 1 130 ? 8.648 2.18 3.885 1 98.81 130 GLY A CA 1
ATOM 968 C C . GLY A 1 130 ? 9.938 1.491 4.293 1 98.81 130 GLY A C 1
ATOM 969 O O . GLY A 1 130 ? 9.984 0.816 5.32 1 98.81 130 GLY A O 1
ATOM 970 N N . LYS A 1 131 ? 10.906 1.53 3.445 1 98.69 131 LYS A N 1
ATOM 971 C CA . LYS A 1 131 ? 12.289 1.246 3.818 1 98.69 131 LYS A CA 1
ATOM 972 C C . LYS A 1 131 ? 12.93 2.445 4.512 1 98.69 131 LYS A C 1
ATOM 974 O O . LYS A 1 131 ? 13.406 3.371 3.852 1 98.69 131 LYS A O 1
ATOM 979 N N . ILE A 1 132 ? 12.922 2.424 5.812 1 98.62 132 ILE A N 1
ATOM 980 C CA . ILE A 1 132 ? 13.406 3.516 6.656 1 98.62 132 ILE A CA 1
ATOM 981 C C . ILE A 1 132 ? 14.75 3.141 7.273 1 98.62 132 ILE A C 1
ATOM 983 O O . ILE A 1 132 ? 14.859 2.121 7.961 1 98.62 132 ILE A O 1
ATOM 987 N N . ILE A 1 133 ? 15.719 4 6.973 1 98.56 133 ILE A N 1
ATOM 988 C CA . ILE A 1 133 ? 17.078 3.748 7.438 1 98.56 133 ILE A CA 1
ATOM 989 C C . ILE A 1 133 ? 17.453 4.77 8.508 1 98.56 133 ILE A C 1
ATOM 991 O O . ILE A 1 133 ? 17.594 5.957 8.219 1 98.56 133 ILE A O 1
ATOM 995 N N . PRO A 1 134 ? 17.594 4.352 9.766 1 98.5 134 PRO A N 1
ATOM 996 C CA . PRO A 1 134 ? 18 5.293 10.812 1 98.5 134 PRO A CA 1
ATOM 997 C C . PRO A 1 134 ? 19.391 5.852 10.594 1 98.5 134 PRO A C 1
ATOM 999 O O . PRO A 1 134 ? 20.281 5.129 10.133 1 98.5 134 PRO A O 1
ATOM 1002 N N . LYS A 1 135 ? 19.594 7.184 11.086 1 97.62 135 LYS A N 1
ATOM 1003 C CA . LYS A 1 135 ? 20.891 7.824 11.031 1 97.62 135 LYS A CA 1
ATOM 1004 C C . LYS A 1 135 ? 21.625 7.688 12.367 1 97.62 135 LYS A C 1
ATOM 1006 O O . LYS A 1 135 ? 21 7.562 13.414 1 97.62 135 LYS A O 1
ATOM 1011 N N . MET B 1 1 ? -65 -30.953 30.734 1 39.44 1 MET B N 1
ATOM 1012 C CA . MET B 1 1 ? -64.5 -29.812 29.969 1 39.44 1 MET B CA 1
ATOM 1013 C C . MET B 1 1 ? -63.031 -29.938 29.672 1 39.44 1 MET B C 1
ATOM 1015 O O . MET B 1 1 ? -62.219 -30.016 30.578 1 39.44 1 MET B O 1
ATOM 1019 N N . THR B 1 2 ? -62.656 -30.688 28.547 1 48.66 2 THR B N 1
ATOM 1020 C CA . THR B 1 2 ? -61.344 -31.047 28 1 48.66 2 THR B CA 1
ATOM 1021 C C . THR B 1 2 ? -60.562 -29.812 27.609 1 48.66 2 THR B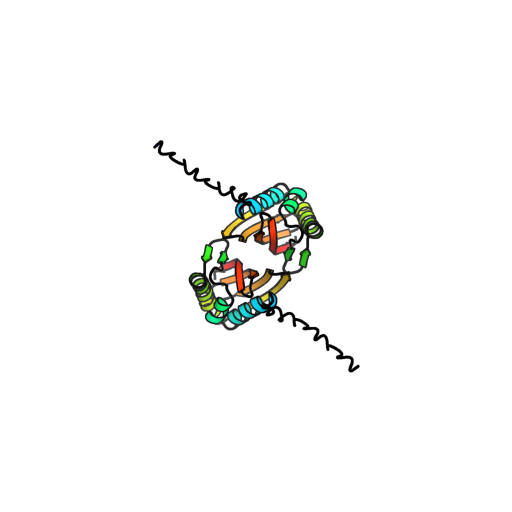 C 1
ATOM 1023 O O . THR B 1 2 ? -61.031 -29 26.812 1 48.66 2 THR B O 1
ATOM 1026 N N . ARG B 1 3 ? -59.781 -29.203 28.562 1 47.56 3 ARG B N 1
ATOM 1027 C CA . ARG B 1 3 ? -58.906 -28.062 28.312 1 47.56 3 ARG B CA 1
ATOM 1028 C C . ARG B 1 3 ? -57.906 -28.375 27.203 1 47.56 3 ARG B C 1
ATOM 1030 O O . ARG B 1 3 ? -57.156 -29.359 27.266 1 47.56 3 ARG B O 1
ATOM 1037 N N . THR B 1 4 ? -58.219 -27.969 25.969 1 48.31 4 THR B N 1
ATOM 1038 C CA . THR B 1 4 ? -57.312 -28.047 24.828 1 48.31 4 THR B CA 1
ATOM 1039 C C . THR B 1 4 ? -56.062 -27.188 25.047 1 48.31 4 THR B C 1
ATOM 1041 O O . THR B 1 4 ? -56.156 -25.984 25.25 1 48.31 4 THR B O 1
ATOM 1044 N N . ILE B 1 5 ? -55.062 -27.719 25.656 1 46.25 5 ILE B N 1
ATOM 1045 C CA . ILE B 1 5 ? -53.844 -26.938 25.797 1 46.25 5 ILE B CA 1
ATOM 1046 C C . ILE B 1 5 ? -53.219 -26.672 24.438 1 46.25 5 ILE B C 1
ATOM 1048 O O . ILE B 1 5 ? -52.938 -27.609 23.672 1 46.25 5 ILE B O 1
ATOM 1052 N N . ALA B 1 6 ? -53.469 -25.5 23.844 1 49.03 6 ALA B N 1
ATOM 1053 C CA . ALA B 1 6 ? -52.844 -25.094 22.594 1 49.03 6 ALA B CA 1
ATOM 1054 C C . ALA B 1 6 ? -51.312 -25 22.781 1 49.03 6 ALA B C 1
ATOM 1056 O O . ALA B 1 6 ? -50.844 -24.328 23.688 1 49.03 6 ALA B O 1
ATOM 1057 N N . ALA B 1 7 ? -50.562 -26.047 22.266 1 48.97 7 ALA B N 1
ATOM 1058 C CA . ALA B 1 7 ? -49.125 -26.016 22.219 1 48.97 7 ALA B CA 1
ATOM 1059 C C . ALA B 1 7 ? -48.625 -24.844 21.375 1 48.97 7 ALA B C 1
ATOM 1061 O O . ALA B 1 7 ? -49 -24.703 20.219 1 48.97 7 ALA B O 1
ATOM 1062 N N . LEU B 1 8 ? -48.344 -23.75 22 1 50.72 8 LEU B N 1
ATOM 1063 C CA . LEU B 1 8 ? -47.688 -22.625 21.312 1 50.72 8 LEU B CA 1
ATOM 1064 C C . LEU B 1 8 ? -46.344 -23.047 20.719 1 50.72 8 LEU B C 1
ATOM 1066 O O . LEU B 1 8 ? -45.438 -23.484 21.438 1 50.72 8 LEU B O 1
ATOM 1070 N N . PHE B 1 9 ? -46.375 -23.469 19.422 1 48.91 9 PHE B N 1
ATOM 1071 C CA . PHE B 1 9 ? -45.094 -23.734 18.75 1 48.91 9 PHE B CA 1
ATOM 1072 C C . PHE B 1 9 ? -44.312 -22.438 18.578 1 48.91 9 PHE B C 1
ATOM 1074 O O . PHE B 1 9 ? -44.781 -21.5 17.922 1 48.91 9 PHE B O 1
ATOM 1081 N N . LEU B 1 10 ? -43.469 -22.141 19.516 1 47.53 10 LEU B N 1
ATOM 1082 C CA . LEU B 1 10 ? -42.5 -21.047 19.297 1 47.53 10 LEU B CA 1
ATOM 1083 C C . LEU B 1 10 ? -41.625 -21.344 18.094 1 47.53 10 LEU B C 1
ATOM 1085 O O . LEU B 1 10 ? -40.906 -22.328 18.078 1 47.53 10 LEU B O 1
ATOM 1089 N N . THR B 1 11 ? -41.938 -20.875 16.938 1 50.5 11 THR B N 1
ATOM 1090 C CA . THR B 1 11 ? -41.062 -20.922 15.773 1 50.5 11 THR B CA 1
ATOM 1091 C C . THR B 1 11 ? -39.75 -20.156 16.047 1 50.5 11 THR B C 1
ATOM 1093 O O . THR B 1 11 ? -39.781 -18.938 16.219 1 50.5 11 THR B O 1
ATOM 1096 N N . THR B 1 12 ? -38.812 -20.766 16.609 1 49.34 12 THR B N 1
ATOM 1097 C CA . THR B 1 12 ? -37.5 -20.141 16.594 1 49.34 12 THR B CA 1
ATOM 1098 C C . THR B 1 12 ? -36.969 -19.969 15.172 1 49.34 12 THR B C 1
ATOM 1100 O O . THR B 1 12 ? -36.844 -20.938 14.43 1 49.34 12 THR B O 1
ATOM 1103 N N . ALA B 1 13 ? -37.156 -18.812 14.625 1 47.16 13 ALA B N 1
ATOM 1104 C CA . ALA B 1 13 ? -36.469 -18.516 13.375 1 47.16 13 ALA B CA 1
ATOM 1105 C C . ALA B 1 13 ? -35 -18.859 13.477 1 47.16 13 ALA B C 1
ATOM 1107 O O . ALA B 1 13 ? -34.281 -18.312 14.328 1 47.16 13 ALA B O 1
ATOM 1108 N N . MET B 1 14 ? -34.594 -19.938 13.148 1 42.88 14 MET B N 1
ATOM 1109 C CA . MET B 1 14 ? -33.156 -20.109 12.969 1 42.88 14 MET B CA 1
ATOM 1110 C C . MET B 1 14 ? -32.562 -18.969 12.156 1 42.88 14 MET B C 1
ATOM 1112 O O . MET B 1 14 ? -32.938 -18.75 11.008 1 42.88 14 MET B O 1
ATOM 1116 N N . ALA B 1 15 ? -32.125 -17.875 12.758 1 47.81 15 ALA B N 1
ATOM 1117 C CA . ALA B 1 15 ? -31.328 -16.953 11.953 1 47.81 15 ALA B CA 1
ATOM 1118 C C . ALA B 1 15 ? -30.438 -17.719 10.969 1 47.81 15 ALA B C 1
ATOM 1120 O O . ALA B 1 15 ? -29.75 -18.656 11.352 1 47.81 15 ALA B O 1
ATOM 1121 N N . LEU B 1 16 ? -30.766 -17.938 9.766 1 43.78 16 LEU B N 1
ATOM 1122 C CA . LEU B 1 16 ? -29.875 -18.5 8.758 1 43.78 16 LEU B CA 1
ATOM 1123 C C . LEU B 1 16 ? -28.453 -18.031 8.969 1 43.78 16 LEU B C 1
ATOM 1125 O O . LEU B 1 16 ? -28.219 -16.859 9.281 1 43.78 16 LEU B O 1
ATOM 1129 N N . PRO B 1 17 ? -27.531 -18.953 9.211 1 46.19 17 PRO B N 1
ATOM 1130 C CA . PRO B 1 17 ? -26.141 -18.531 9.359 1 46.19 17 PRO B CA 1
ATOM 1131 C C . PRO B 1 17 ? -25.734 -17.469 8.328 1 46.19 17 PRO B C 1
ATOM 1133 O O . PRO B 1 17 ? -26.25 -17.484 7.203 1 46.19 17 PRO B O 1
ATOM 1136 N N . VAL B 1 18 ? -25.734 -16.25 8.641 1 47.47 18 VAL B N 1
ATOM 1137 C CA . VAL B 1 18 ? -25.062 -15.289 7.77 1 47.47 18 VAL B CA 1
ATOM 1138 C C . VAL B 1 18 ? -23.938 -15.984 6.996 1 47.47 18 VAL B C 1
ATOM 1140 O O . VAL B 1 18 ? -23.094 -16.656 7.59 1 47.47 18 VAL B O 1
ATOM 1143 N N . SER B 1 19 ? -24.219 -16.719 5.801 1 48.59 19 SER B N 1
ATOM 1144 C CA . SER B 1 19 ? -23.172 -17.281 4.941 1 48.59 19 SER B CA 1
ATOM 1145 C C . SER B 1 19 ? -21.828 -16.609 5.199 1 48.59 19 SER B C 1
ATOM 1147 O O . SER B 1 19 ? -21.703 -15.398 5.066 1 48.59 19 SER B O 1
ATOM 1149 N N . ALA B 1 20 ? -20.969 -16.969 6.117 1 55.41 20 ALA B N 1
ATOM 1150 C CA . ALA B 1 20 ? -19.719 -16.438 6.645 1 55.41 20 ALA B CA 1
ATOM 1151 C C . ALA B 1 20 ? -18.766 -16.031 5.516 1 55.41 20 ALA B C 1
ATOM 1153 O O . ALA B 1 20 ? -18.266 -16.891 4.785 1 55.41 20 ALA B O 1
ATOM 1154 N N . GLN B 1 21 ? -19.109 -14.969 4.785 1 70.69 21 GLN B N 1
ATOM 1155 C CA . GLN B 1 21 ? -18.125 -14.469 3.822 1 70.69 21 GLN B CA 1
ATOM 1156 C C . GLN B 1 21 ? -16.703 -14.641 4.344 1 70.69 21 GLN B C 1
ATOM 1158 O O . GLN B 1 21 ? -16.469 -14.523 5.547 1 70.69 21 GLN B O 1
ATOM 1163 N N . ASP B 1 22 ? -15.875 -15.141 3.299 1 79.5 22 ASP B N 1
ATOM 1164 C CA . ASP B 1 22 ? -14.484 -15.312 3.697 1 79.5 22 ASP B CA 1
ATOM 1165 C C . ASP B 1 22 ? -13.938 -14.039 4.336 1 79.5 22 ASP B C 1
ATOM 1167 O O . ASP B 1 22 ? -14.25 -12.93 3.891 1 79.5 22 ASP B O 1
ATOM 1171 N N . SER B 1 23 ? -13.32 -14.242 5.375 1 92.94 23 SER B N 1
ATOM 1172 C CA . SER B 1 23 ? -12.648 -13.133 6.039 1 92.94 23 SER B CA 1
ATOM 1173 C C . SER B 1 23 ? -11.578 -12.516 5.137 1 92.94 23 SER B C 1
ATOM 1175 O O . SER B 1 23 ? -11.203 -13.102 4.125 1 92.94 23 SER B O 1
ATOM 1177 N N . THR B 1 24 ? -11.141 -11.32 5.395 1 98.12 24 THR B N 1
ATOM 1178 C CA . THR B 1 24 ? -10.047 -10.664 4.699 1 98.12 24 THR B CA 1
ATOM 1179 C C . THR B 1 24 ? -8.812 -11.555 4.672 1 98.12 24 THR B C 1
ATOM 1181 O O . THR B 1 24 ? -8.18 -11.727 3.625 1 98.12 24 THR B O 1
ATOM 1184 N N . GLU B 1 25 ? -8.539 -12.18 5.781 1 97.88 25 GLU B N 1
ATOM 1185 C CA . GLU B 1 25 ? -7.371 -13.055 5.879 1 97.88 25 GLU B CA 1
ATOM 1186 C C . GLU B 1 25 ? -7.496 -14.25 4.938 1 97.88 25 GLU B C 1
ATOM 1188 O O . GLU B 1 25 ? -6.555 -14.57 4.211 1 97.88 25 GLU B O 1
ATOM 1193 N N . GLU B 1 26 ? -8.617 -14.859 4.93 1 98.19 26 GLU B N 1
ATOM 1194 C CA . GLU B 1 26 ? -8.82 -16.031 4.086 1 98.19 26 GLU B CA 1
ATOM 1195 C C . GLU B 1 26 ? -8.68 -15.68 2.607 1 98.19 26 GLU B C 1
ATOM 1197 O O . GLU B 1 26 ? -8.055 -16.422 1.847 1 98.19 26 GLU B O 1
ATOM 1202 N N . VAL B 1 27 ? -9.25 -14.555 2.217 1 98.81 27 VAL B N 1
ATOM 1203 C CA . VAL B 1 27 ? -9.211 -14.133 0.819 1 98.81 27 VAL B CA 1
ATOM 1204 C C . VAL B 1 27 ? -7.777 -13.805 0.414 1 98.81 27 VAL B C 1
ATOM 1206 O O . VAL B 1 27 ? -7.305 -14.242 -0.637 1 98.81 27 VAL B O 1
ATOM 1209 N N . VAL B 1 28 ? -7.043 -13.07 1.222 1 98.75 28 VAL B N 1
ATOM 1210 C CA . VAL B 1 28 ? -5.68 -12.656 0.908 1 98.75 28 VAL B CA 1
ATOM 1211 C C . VAL B 1 28 ? -4.758 -13.875 0.893 1 98.75 28 VAL B C 1
ATOM 1213 O O . VAL B 1 28 ? -3.918 -14.008 -0 1 98.75 28 VAL B O 1
ATOM 1216 N N . MET B 1 29 ? -4.977 -14.789 1.833 1 98.38 29 MET B N 1
ATOM 1217 C CA . MET B 1 29 ? -4.141 -15.984 1.863 1 98.38 29 MET B CA 1
ATOM 1218 C C . MET B 1 29 ? -4.406 -16.859 0.646 1 98.38 29 MET B C 1
ATOM 1220 O O . MET B 1 29 ? -3.49 -17.5 0.125 1 98.38 29 MET B O 1
ATOM 1224 N N . ALA B 1 30 ? -5.637 -16.906 0.234 1 98.69 30 ALA B N 1
ATOM 1225 C CA . ALA B 1 30 ? -5.934 -17.641 -0.999 1 98.69 30 ALA B CA 1
ATOM 1226 C C . ALA B 1 30 ? -5.199 -17.031 -2.186 1 98.69 30 ALA B C 1
ATOM 1228 O O . ALA B 1 30 ? -4.672 -17.75 -3.037 1 98.69 30 ALA B O 1
ATOM 1229 N N . ASN B 1 31 ? -5.191 -15.68 -2.275 1 98.88 31 ASN B N 1
ATOM 1230 C CA . ASN B 1 31 ? -4.441 -14.992 -3.322 1 98.88 31 ASN B CA 1
ATOM 1231 C C . ASN B 1 31 ? -2.957 -15.344 -3.271 1 98.88 31 ASN B C 1
ATOM 1233 O O . ASN B 1 31 ? -2.365 -15.703 -4.293 1 98.88 31 ASN B O 1
ATOM 1237 N N . LEU B 1 32 ? -2.391 -15.336 -2.107 1 98.56 32 LEU B N 1
ATOM 1238 C CA . LEU B 1 32 ? -0.962 -15.57 -1.926 1 98.56 32 LEU B CA 1
ATOM 1239 C C . LEU B 1 32 ? -0.604 -17.031 -2.221 1 98.56 32 LEU B C 1
ATOM 1241 O O . LEU B 1 32 ? 0.484 -17.312 -2.725 1 98.56 32 LEU B O 1
ATOM 1245 N N . ARG B 1 33 ? -1.537 -17.938 -1.89 1 98.44 33 ARG B N 1
ATOM 1246 C CA . ARG B 1 33 ? -1.318 -19.328 -2.275 1 98.44 33 ARG B CA 1
ATOM 1247 C C . ARG B 1 33 ? -1.228 -19.469 -3.791 1 98.44 33 ARG B C 1
ATOM 1249 O O . ARG B 1 33 ? -0.393 -20.219 -4.301 1 98.44 33 ARG B O 1
ATOM 1256 N N . GLY B 1 34 ? -2.104 -18.766 -4.48 1 98.69 34 GLY B N 1
ATOM 1257 C CA . GLY B 1 34 ? -2.018 -18.75 -5.934 1 98.69 34 GLY B CA 1
ATOM 1258 C C . GLY B 1 34 ? -0.702 -18.188 -6.445 1 98.69 34 GLY B C 1
ATOM 1259 O O . GLY B 1 34 ? -0.131 -18.719 -7.402 1 98.69 34 GLY B O 1
ATOM 1260 N N . VAL B 1 35 ? -0.225 -17.109 -5.828 1 98.56 35 VAL B N 1
ATOM 1261 C CA . VAL B 1 35 ? 1.05 -16.5 -6.195 1 98.56 35 VAL B CA 1
ATOM 1262 C C . VAL B 1 35 ? 2.182 -17.5 -5.973 1 98.56 35 VAL B C 1
ATOM 1264 O O . VAL B 1 35 ? 3.035 -17.688 -6.844 1 98.56 35 VAL B O 1
ATOM 1267 N N . GLY B 1 36 ? 2.189 -18.156 -4.844 1 97.38 36 GLY B N 1
ATOM 1268 C CA . GLY B 1 36 ? 3.197 -19.156 -4.543 1 97.38 36 GLY B CA 1
ATOM 1269 C C . GLY B 1 36 ? 3.178 -20.328 -5.508 1 97.38 36 GLY B C 1
ATOM 1270 O O . GLY B 1 36 ? 4.223 -20.906 -5.812 1 97.38 36 GLY B O 1
ATOM 1271 N N . ALA B 1 37 ? 2.045 -20.656 -5.953 1 98 37 ALA B N 1
ATOM 1272 C CA . ALA B 1 37 ? 1.878 -21.781 -6.871 1 98 37 ALA B CA 1
ATOM 1273 C C . ALA B 1 37 ? 2.086 -21.344 -8.32 1 98 37 ALA B C 1
ATOM 1275 O O . ALA B 1 37 ? 2.039 -22.156 -9.242 1 98 37 ALA B O 1
ATOM 1276 N N . LEU B 1 38 ? 2.281 -20.047 -8.477 1 98.12 38 LEU B N 1
ATOM 1277 C CA . LEU B 1 38 ? 2.406 -19.453 -9.805 1 98.12 38 LEU B CA 1
ATOM 1278 C C . LEU B 1 38 ? 1.209 -19.812 -10.68 1 98.12 38 LEU B C 1
ATOM 1280 O O . LEU B 1 38 ? 1.373 -20.172 -11.844 1 98.12 38 LEU B O 1
ATOM 1284 N N . ASP B 1 39 ? 0.024 -19.797 -10.062 1 98.69 39 ASP B N 1
ATOM 1285 C CA . ASP B 1 39 ? -1.242 -20.141 -10.703 1 98.69 39 ASP B CA 1
ATOM 1286 C C . ASP B 1 39 ? -2.096 -18.906 -10.945 1 98.69 39 ASP B C 1
ATOM 1288 O O . ASP B 1 39 ? -2.879 -18.5 -10.078 1 98.69 39 ASP B O 1
ATOM 1292 N N . VAL B 1 40 ? -2.025 -18.391 -12.195 1 98.88 40 VAL B N 1
ATOM 1293 C CA . VAL B 1 40 ? -2.668 -17.125 -12.508 1 98.88 40 VAL B CA 1
ATOM 1294 C C . VAL B 1 40 ? -4.18 -17.25 -12.359 1 98.88 40 VAL B C 1
ATOM 1296 O O . VAL B 1 40 ? -4.852 -16.328 -11.906 1 98.88 40 VAL B O 1
ATOM 1299 N N . ASP B 1 41 ? -4.738 -18.406 -12.719 1 98.81 41 ASP B N 1
ATOM 1300 C CA . ASP B 1 41 ? -6.176 -18.609 -12.594 1 98.81 41 ASP B CA 1
ATOM 1301 C C . ASP B 1 41 ? -6.613 -18.516 -11.133 1 98.81 41 ASP B C 1
ATOM 1303 O O . ASP B 1 41 ? -7.602 -17.844 -10.812 1 98.81 41 ASP B O 1
ATOM 1307 N N . GLN B 1 42 ? -5.883 -19.156 -10.281 1 98.75 42 GLN B N 1
ATOM 1308 C CA . GLN B 1 42 ? -6.199 -19.125 -8.859 1 98.75 42 GLN B CA 1
ATOM 1309 C C . GLN B 1 42 ? -6.082 -17.703 -8.305 1 98.75 42 GLN B C 1
ATOM 1311 O O . GLN B 1 42 ? -6.91 -17.281 -7.492 1 98.75 42 GLN B O 1
ATOM 1316 N N . ILE B 1 43 ? -5.055 -16.969 -8.766 1 98.94 43 ILE B N 1
ATOM 1317 C CA . ILE B 1 43 ? -4.84 -15.609 -8.289 1 98.94 43 ILE B CA 1
ATOM 1318 C C . ILE B 1 43 ? -6.02 -14.734 -8.703 1 98.94 43 ILE B C 1
ATOM 1320 O O . ILE B 1 43 ? -6.664 -14.109 -7.852 1 98.94 43 ILE B O 1
ATOM 1324 N N . VAL B 1 44 ? -6.348 -14.75 -9.961 1 98.94 44 VAL B N 1
ATOM 1325 C CA . VAL B 1 44 ? -7.344 -13.844 -10.523 1 98.94 44 VAL B CA 1
ATOM 1326 C C . VAL B 1 44 ? -8.719 -14.164 -9.945 1 98.94 44 VAL B C 1
ATOM 1328 O O . VAL B 1 44 ? -9.531 -13.266 -9.719 1 98.94 44 VAL B O 1
ATOM 1331 N N . ALA B 1 45 ? -8.961 -15.398 -9.555 1 98.81 45 ALA B N 1
ATOM 1332 C CA . ALA B 1 45 ? -10.242 -15.836 -9.008 1 98.81 45 ALA B CA 1
ATOM 1333 C C . ALA B 1 45 ? -10.523 -15.164 -7.664 1 98.81 45 ALA B C 1
ATOM 1335 O O . ALA B 1 45 ? -11.664 -15.141 -7.203 1 98.81 45 ALA B O 1
ATOM 1336 N N . THR B 1 46 ? -9.508 -14.641 -7.027 1 98.88 46 THR B N 1
ATOM 1337 C CA . THR B 1 46 ? -9.695 -14.023 -5.723 1 98.88 46 THR B CA 1
ATOM 1338 C C . THR B 1 46 ? -10.148 -12.578 -5.871 1 98.88 46 THR B C 1
ATOM 1340 O O . THR B 1 46 ? -10.516 -11.93 -4.887 1 98.88 46 THR B O 1
ATOM 1343 N N . TYR B 1 47 ? -10.172 -12.039 -7.121 1 98.88 47 TYR B N 1
ATOM 1344 C CA . TYR B 1 47 ? -10.547 -10.648 -7.359 1 98.88 47 TYR B CA 1
ATOM 1345 C C . TYR B 1 47 ? -12.008 -10.539 -7.758 1 98.88 47 TYR B C 1
ATOM 1347 O O . TYR B 1 47 ? -12.547 -11.43 -8.414 1 98.88 47 TYR B O 1
ATOM 1355 N N . ALA B 1 48 ? -12.656 -9.453 -7.309 1 98.81 48 ALA B N 1
ATOM 1356 C CA . ALA B 1 48 ? -13.961 -9.07 -7.848 1 98.81 48 ALA B CA 1
ATOM 1357 C C . ALA B 1 48 ? -13.875 -8.758 -9.336 1 98.81 48 ALA B C 1
ATOM 1359 O O . ALA B 1 48 ? -12.797 -8.43 -9.844 1 98.81 48 ALA B O 1
ATOM 1360 N N . ASP B 1 49 ? -15 -8.789 -10.047 1 98.19 49 ASP B N 1
ATOM 1361 C CA . ASP B 1 49 ? -15.023 -8.594 -11.492 1 98.19 49 ASP B CA 1
ATOM 1362 C C . ASP B 1 49 ? -14.555 -7.191 -11.867 1 98.19 49 ASP B C 1
ATOM 1364 O O . ASP B 1 49 ? -13.945 -6.996 -12.922 1 98.19 49 ASP B O 1
ATOM 1368 N N . ASP B 1 50 ? -14.812 -6.238 -11.008 1 98 50 ASP B N 1
ATOM 1369 C CA . ASP B 1 50 ? -14.469 -4.852 -11.305 1 98 50 ASP B CA 1
ATOM 1370 C C . ASP B 1 50 ? -13.305 -4.375 -10.445 1 98 50 ASP B C 1
ATOM 1372 O O . ASP B 1 50 ? -13.156 -3.178 -10.195 1 98 50 ASP B O 1
ATOM 1376 N N . ALA B 1 51 ?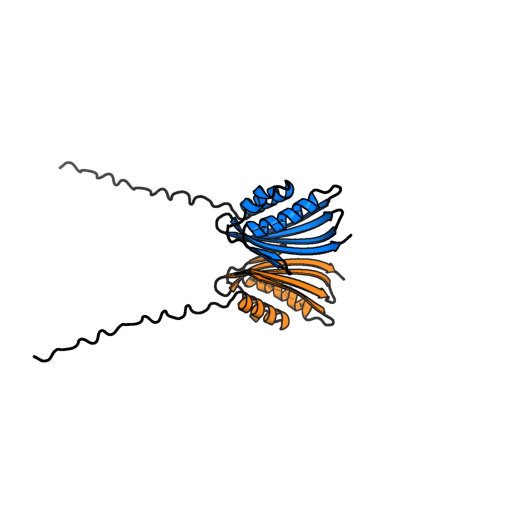 -12.555 -5.363 -9.898 1 98.75 51 ALA B N 1
ATOM 1377 C CA . ALA B 1 51 ? -11.414 -5.016 -9.062 1 98.75 51 ALA B CA 1
ATOM 1378 C C . ALA B 1 51 ? -10.398 -4.172 -9.828 1 98.75 51 ALA B C 1
ATOM 1380 O O . ALA B 1 51 ? -10.328 -4.242 -11.062 1 98.75 51 ALA B O 1
ATOM 1381 N N . MET B 1 52 ? -9.664 -3.361 -9.07 1 98.81 52 MET B N 1
ATOM 1382 C CA . MET B 1 52 ? -8.586 -2.562 -9.633 1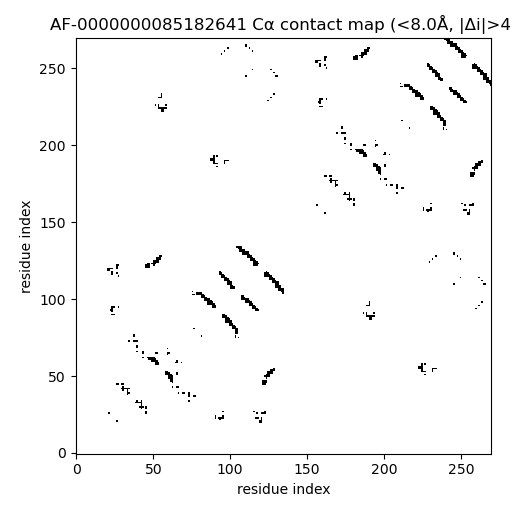 98.81 52 MET B CA 1
ATOM 1383 C C . MET B 1 52 ? -7.266 -2.844 -8.914 1 98.81 52 MET B C 1
ATOM 1385 O O . MET B 1 52 ? -7.242 -2.99 -7.691 1 98.81 52 MET B O 1
ATOM 1389 N N . LEU B 1 53 ? -6.277 -3.004 -9.672 1 98.94 53 LEU B N 1
ATOM 1390 C CA . LEU B 1 53 ? -4.906 -3.061 -9.18 1 98.94 53 LEU B CA 1
ATOM 1391 C C . LEU B 1 53 ? -4.129 -1.813 -9.586 1 98.94 53 LEU B C 1
ATOM 1393 O O . LEU B 1 53 ? -4.039 -1.493 -10.773 1 98.94 53 LEU B O 1
ATOM 1397 N N . LEU B 1 54 ? -3.619 -1.094 -8.602 1 98.94 54 LEU B N 1
ATOM 1398 C CA . LEU B 1 54 ? -2.934 0.175 -8.82 1 98.94 54 LEU B CA 1
ATOM 1399 C C . LEU B 1 54 ? -1.44 0.043 -8.547 1 98.94 54 LEU B C 1
ATOM 1401 O O . LEU B 1 54 ? -1.043 -0.511 -7.516 1 98.94 54 LEU B O 1
ATOM 1405 N N . THR B 1 55 ? -0.671 0.501 -9.461 1 98.88 55 THR B N 1
ATOM 1406 C CA . THR B 1 55 ? 0.702 0.922 -9.211 1 98.88 55 THR B CA 1
ATOM 1407 C C . THR B 1 55 ? 0.838 2.436 -9.352 1 98.88 55 THR B C 1
ATOM 1409 O O . THR B 1 55 ? -0.09 3.109 -9.805 1 98.88 55 THR B O 1
ATOM 1412 N N . PRO B 1 56 ? 1.956 2.965 -8.844 1 98.5 56 PRO B N 1
ATOM 1413 C CA . PRO B 1 56 ? 2.109 4.406 -9.062 1 98.5 56 PRO B CA 1
ATOM 1414 C C . PRO B 1 56 ? 2.045 4.785 -10.539 1 98.5 56 PRO B C 1
ATOM 1416 O O . PRO B 1 56 ? 1.698 5.922 -10.875 1 98.5 56 PRO B O 1
ATOM 1419 N N . GLU B 1 57 ? 2.238 3.855 -11.445 1 97.81 57 GLU B N 1
ATOM 1420 C CA . GLU B 1 57 ? 2.395 4.176 -12.859 1 97.81 57 GLU B CA 1
ATOM 1421 C C . GLU B 1 57 ? 1.142 3.811 -13.648 1 97.81 57 GLU B C 1
ATOM 1423 O O . GLU B 1 57 ? 0.872 4.395 -14.703 1 97.81 57 GLU B O 1
ATOM 1428 N N . LYS B 1 58 ? 0.417 2.842 -13.172 1 98.56 58 LYS B N 1
ATOM 1429 C CA . LYS B 1 58 ? -0.627 2.275 -14.016 1 98.56 58 LYS B CA 1
ATOM 1430 C C . LYS B 1 58 ? -1.766 1.701 -13.18 1 98.56 58 LYS B C 1
ATOM 1432 O O . LYS B 1 58 ? -1.543 1.229 -12.062 1 98.56 58 LYS B O 1
ATOM 1437 N N . VAL B 1 59 ? -2.971 1.764 -13.703 1 98.88 59 VAL B N 1
ATOM 1438 C CA . VAL B 1 59 ? -4.137 1.083 -13.148 1 98.88 59 VAL B CA 1
ATOM 1439 C C . VAL B 1 59 ? -4.547 -0.069 -14.062 1 98.88 59 VAL B C 1
ATOM 1441 O O . VAL B 1 59 ? -4.707 0.116 -15.266 1 98.88 59 VAL B O 1
ATOM 1444 N N . TYR B 1 60 ? -4.691 -1.283 -13.438 1 98.88 60 TYR B N 1
ATOM 1445 C CA . TYR B 1 60 ? -5.203 -2.475 -14.102 1 98.88 60 TYR B CA 1
ATOM 1446 C C . TYR B 1 60 ? -6.633 -2.77 -13.664 1 98.88 60 TYR B C 1
ATOM 1448 O O . TYR B 1 60 ? -6.887 -3.029 -12.484 1 98.88 60 TYR B O 1
ATOM 1456 N N . SER B 1 61 ? -7.488 -2.746 -14.672 1 98.69 61 SER B N 1
ATOM 1457 C CA . SER B 1 61 ? -8.906 -2.82 -14.32 1 98.69 61 SER B CA 1
ATOM 1458 C C . SER B 1 61 ? -9.516 -4.137 -14.781 1 98.69 61 SER B C 1
ATOM 1460 O O . SER B 1 61 ? -9.43 -4.496 -15.961 1 98.69 61 SER B O 1
ATOM 1462 N N . GLY B 1 62 ? -10.133 -4.832 -13.836 1 98.69 62 GLY B N 1
ATOM 1463 C CA . GLY B 1 62 ? -10.844 -6.059 -14.156 1 98.69 62 GLY B CA 1
ATOM 1464 C C . GLY B 1 62 ? -9.93 -7.258 -14.328 1 98.69 62 GLY B C 1
ATOM 1465 O O . GLY B 1 62 ? -8.711 -7.117 -14.305 1 98.69 62 GLY B O 1
ATOM 1466 N N . HIS B 1 63 ? -10.562 -8.398 -14.453 1 98.88 63 HIS B N 1
ATOM 1467 C CA . HIS B 1 63 ? -9.852 -9.672 -14.492 1 98.88 63 HIS B CA 1
ATOM 1468 C C . HIS B 1 63 ? -8.852 -9.711 -15.648 1 98.88 63 HIS B C 1
ATOM 1470 O O . HIS B 1 63 ? -7.742 -10.219 -15.492 1 98.88 63 HIS B O 1
ATOM 1476 N N . GLY B 1 64 ? -9.258 -9.133 -16.766 1 98.75 64 GLY B N 1
ATOM 1477 C CA . GLY B 1 64 ? -8.391 -9.195 -17.938 1 98.75 64 GLY B CA 1
ATOM 1478 C C . GLY B 1 64 ? -7.059 -8.5 -17.719 1 98.75 64 GLY B C 1
ATOM 1479 O O . GLY B 1 64 ? -6 -9.102 -17.906 1 98.75 64 GLY B O 1
ATOM 1480 N N . GLU B 1 65 ? -7.094 -7.254 -17.281 1 98.88 65 GLU B N 1
ATOM 1481 C CA . GLU B 1 65 ? -5.855 -6.5 -17.109 1 98.88 65 GLU B CA 1
ATOM 1482 C C . GLU B 1 65 ? -5.07 -7 -15.898 1 98.88 65 GLU B C 1
ATOM 1484 O O . GLU B 1 65 ? -3.838 -7.027 -15.922 1 98.88 65 GLU B O 1
ATOM 1489 N N . ILE B 1 66 ? -5.758 -7.41 -14.867 1 98.94 66 ILE B N 1
ATOM 1490 C CA . ILE B 1 66 ? -5.094 -7.953 -13.688 1 98.94 66 ILE B CA 1
ATOM 1491 C C . ILE B 1 66 ? -4.395 -9.266 -14.047 1 98.94 66 ILE B C 1
ATOM 1493 O O . ILE B 1 66 ? -3.273 -9.523 -13.594 1 98.94 66 ILE B O 1
ATOM 1497 N N . ARG B 1 67 ? -5.055 -10.086 -14.922 1 98.94 67 ARG B N 1
ATOM 1498 C CA . ARG B 1 67 ? -4.414 -11.289 -15.43 1 98.94 67 ARG B CA 1
ATOM 1499 C C . ARG B 1 67 ? -3.102 -10.961 -16.125 1 98.94 67 ARG B C 1
ATOM 1501 O O . ARG B 1 67 ? -2.086 -11.617 -15.898 1 98.94 67 ARG B O 1
ATOM 1508 N N . GLY B 1 68 ? -3.148 -9.922 -16.953 1 98.88 68 GLY B N 1
ATOM 1509 C CA . GLY B 1 68 ? -1.931 -9.523 -17.641 1 98.88 68 GLY B CA 1
ATOM 1510 C C . GLY B 1 68 ? -0.806 -9.148 -16.703 1 98.88 68 GLY B C 1
ATOM 1511 O O . GLY B 1 68 ? 0.347 -9.531 -16.922 1 98.88 68 GLY B O 1
ATOM 1512 N N . PHE B 1 69 ? -1.098 -8.43 -15.695 1 98.88 69 PHE B N 1
ATOM 1513 C CA . PHE B 1 69 ? -0.131 -8.062 -14.664 1 98.88 69 PHE B CA 1
ATOM 1514 C C . PHE B 1 69 ? 0.501 -9.297 -14.047 1 98.88 69 PHE B C 1
ATOM 1516 O O . PHE B 1 69 ? 1.727 -9.398 -13.961 1 98.88 69 PHE B O 1
ATOM 1523 N N . TYR B 1 70 ? -0.312 -10.297 -13.703 1 98.81 70 TYR B N 1
ATOM 1524 C CA . TYR B 1 70 ? 0.195 -11.469 -13 1 98.81 70 TYR B CA 1
ATOM 1525 C C . TYR B 1 70 ? 0.891 -12.422 -13.961 1 98.81 70 TYR B C 1
ATOM 1527 O O . TYR B 1 70 ? 1.784 -13.172 -13.562 1 98.81 70 TYR B O 1
ATOM 1535 N N . GLU B 1 71 ? 0.44 -12.406 -15.203 1 98.88 71 GLU B N 1
ATOM 1536 C CA . GLU B 1 71 ? 1.178 -13.203 -16.172 1 98.88 71 GLU B CA 1
ATOM 1537 C C . GLU B 1 71 ? 2.621 -12.727 -16.297 1 98.88 71 GLU B C 1
ATOM 1539 O O . GLU B 1 71 ? 3.539 -13.531 -16.438 1 98.88 71 GLU B O 1
ATOM 1544 N N . GLY B 1 72 ? 2.816 -11.414 -16.281 1 98.56 72 GLY B N 1
ATOM 1545 C CA . GLY B 1 72 ? 4.168 -10.883 -16.25 1 98.56 72 GLY B CA 1
ATOM 1546 C C . GLY B 1 72 ? 4.934 -11.281 -14.992 1 98.56 72 GLY B C 1
ATOM 1547 O O . GLY B 1 72 ? 6.102 -11.664 -15.07 1 98.56 72 GLY B O 1
ATOM 1548 N N . PHE B 1 73 ? 4.258 -11.195 -13.898 1 98.38 73 PHE B N 1
ATOM 1549 C CA . PHE B 1 73 ? 4.863 -11.578 -12.625 1 98.38 73 PHE B CA 1
ATOM 1550 C C . PHE B 1 73 ? 5.273 -13.047 -12.641 1 98.38 73 PHE B C 1
ATOM 1552 O O . PHE B 1 73 ? 6.406 -13.391 -12.289 1 98.38 73 PHE B O 1
ATOM 1559 N N . VAL B 1 74 ? 4.367 -13.93 -13.047 1 98.31 74 VAL B N 1
ATOM 1560 C CA . VAL B 1 74 ? 4.598 -15.375 -13.078 1 98.31 74 VAL B CA 1
ATOM 1561 C C . VAL B 1 74 ? 5.715 -15.695 -14.062 1 98.31 74 VAL B C 1
ATOM 1563 O O . VAL B 1 74 ? 6.559 -16.562 -13.797 1 98.31 74 VAL B O 1
ATOM 1566 N N . ALA B 1 75 ? 5.711 -15 -15.18 1 98.44 75 ALA B N 1
ATOM 1567 C CA . ALA B 1 75 ? 6.781 -15.219 -16.156 1 98.44 75 ALA B CA 1
ATOM 1568 C C . ALA B 1 75 ? 8.148 -14.922 -15.539 1 98.44 75 ALA B C 1
ATOM 1570 O O . ALA B 1 75 ? 9.102 -15.672 -15.75 1 98.44 75 ALA B O 1
ATOM 1571 N N . GLU B 1 76 ? 8.227 -13.883 -14.773 1 98.5 76 GLU B N 1
ATOM 1572 C CA . GLU B 1 76 ? 9.5 -13.516 -14.164 1 98.5 76 GLU B CA 1
ATOM 1573 C C . GLU B 1 76 ? 9.867 -14.469 -13.031 1 98.5 76 GLU B C 1
ATOM 1575 O O . GLU B 1 76 ? 11.008 -14.938 -12.953 1 98.5 76 GLU B O 1
ATOM 1580 N N . PHE B 1 77 ? 8.906 -14.883 -12.242 1 98.25 77 PHE B N 1
ATOM 1581 C CA . PHE B 1 77 ? 9.211 -15.609 -11.023 1 98.25 77 PHE B CA 1
ATOM 1582 C C . PHE B 1 77 ? 9.156 -17.109 -11.258 1 98.25 77 PHE B C 1
ATOM 1584 O O . PHE B 1 77 ? 9.305 -17.906 -10.32 1 98.25 77 PHE B O 1
ATOM 1591 N N . SER B 1 78 ? 8.969 -17.516 -12.484 1 97.94 78 SER B N 1
ATOM 1592 C CA . SER B 1 78 ? 9.094 -18.922 -12.867 1 97.94 78 SER B CA 1
ATOM 1593 C C . 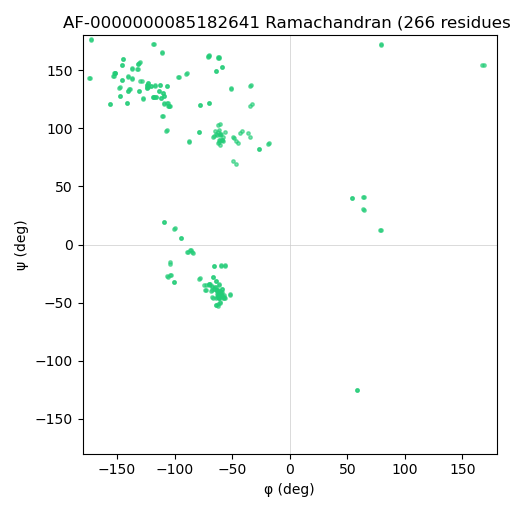SER B 1 78 ? 10.523 -19.25 -13.273 1 97.94 78 SER B C 1
ATOM 1595 O O . SER B 1 78 ? 10.859 -20.422 -13.469 1 97.94 78 SER B O 1
ATOM 1597 N N . GLN B 1 79 ? 11.352 -18.25 -13.352 1 98.12 79 GLN B N 1
ATOM 1598 C CA . GLN B 1 79 ? 12.75 -18.469 -13.695 1 98.12 79 GLN B CA 1
ATOM 1599 C C . GLN B 1 79 ? 13.5 -19.172 -12.578 1 98.12 79 GLN B C 1
ATOM 1601 O O . GLN B 1 79 ? 13.023 -19.219 -11.438 1 98.12 79 GLN B O 1
ATOM 1606 N N . PRO B 1 80 ? 14.656 -19.719 -12.938 1 96.81 80 PRO B N 1
ATOM 1607 C CA . PRO B 1 80 ? 15.477 -20.297 -11.867 1 96.81 80 PRO B CA 1
ATOM 1608 C C . PRO B 1 80 ? 16.094 -19.234 -10.969 1 96.81 80 PRO B C 1
ATOM 1610 O O . PRO B 1 80 ? 16.141 -18.062 -11.336 1 96.81 80 PRO B O 1
ATOM 1613 N N . ASP B 1 81 ? 16.547 -19.594 -9.781 1 97.31 81 ASP B N 1
ATOM 1614 C CA . ASP B 1 81 ? 17.328 -18.766 -8.859 1 97.31 81 ASP B CA 1
ATOM 1615 C C . ASP B 1 81 ? 16.531 -17.562 -8.391 1 97.31 81 ASP B C 1
ATOM 1617 O O . ASP B 1 81 ? 17.031 -16.438 -8.422 1 97.31 81 ASP B O 1
ATOM 1621 N N . ILE B 1 82 ? 15.32 -17.781 -8.125 1 98.19 82 ILE B N 1
ATOM 1622 C CA . ILE B 1 82 ? 14.477 -16.734 -7.543 1 98.19 82 ILE B CA 1
ATOM 1623 C C . ILE B 1 82 ? 14.555 -16.797 -6.02 1 98.19 82 ILE B C 1
ATOM 1625 O O . ILE B 1 82 ? 14.75 -17.875 -5.449 1 98.19 82 ILE B O 1
ATOM 1629 N N . THR B 1 83 ? 14.445 -15.664 -5.422 1 98.06 83 THR B N 1
ATOM 1630 C CA . THR B 1 83 ? 14.219 -15.586 -3.984 1 98.06 83 THR B CA 1
ATOM 1631 C C . THR B 1 83 ? 13.047 -14.656 -3.674 1 98.06 83 THR B C 1
ATOM 1633 O O . THR B 1 83 ? 12.828 -13.664 -4.371 1 98.06 83 THR B O 1
ATOM 1636 N N . MET B 1 84 ? 12.273 -15.008 -2.752 1 97.75 84 MET B N 1
ATOM 1637 C CA . MET B 1 84 ? 11.211 -14.164 -2.199 1 97.75 84 MET B CA 1
ATOM 1638 C C . MET B 1 84 ? 11.148 -14.305 -0.682 1 97.75 84 MET B C 1
ATOM 1640 O O . MET B 1 84 ? 11.156 -15.414 -0.154 1 97.75 84 MET B O 1
ATOM 1644 N N . ASN B 1 85 ? 11.062 -13.258 -0.036 1 98.12 85 ASN B N 1
ATOM 1645 C CA . ASN B 1 85 ? 10.969 -13.211 1.42 1 98.12 85 ASN B CA 1
ATOM 1646 C C . ASN B 1 85 ? 9.773 -12.383 1.881 1 98.12 85 ASN B C 1
ATOM 1648 O O . ASN B 1 85 ? 9.586 -11.25 1.434 1 98.12 85 ASN B O 1
ATOM 1652 N N . SER B 1 86 ? 8.938 -13.031 2.715 1 97.62 86 SER B N 1
ATOM 1653 C CA . SER B 1 86 ? 7.906 -12.258 3.395 1 97.62 86 SER B CA 1
ATOM 1654 C C . SER B 1 86 ? 8.484 -11.484 4.574 1 97.62 86 SER B C 1
ATOM 1656 O O . SER B 1 86 ? 9.016 -12.078 5.516 1 97.62 86 SER B O 1
ATOM 1658 N N . ASP B 1 87 ? 8.383 -10.203 4.562 1 98.44 87 ASP B N 1
ATOM 1659 C CA . ASP B 1 87 ? 9.086 -9.383 5.543 1 98.44 87 ASP B CA 1
ATOM 1660 C C . ASP B 1 87 ? 8.125 -8.859 6.613 1 98.44 87 ASP B C 1
ATOM 1662 O O . ASP B 1 87 ? 8.562 -8.359 7.652 1 98.44 87 ASP B O 1
ATOM 1666 N N . GLY B 1 88 ? 6.812 -8.922 6.391 1 98.12 88 GLY B N 1
ATOM 1667 C CA . GLY B 1 88 ? 5.793 -8.523 7.348 1 98.12 88 GLY B CA 1
ATOM 1668 C C . GLY B 1 88 ? 4.41 -8.406 6.734 1 98.12 88 GLY B C 1
ATOM 1669 O O . GLY B 1 88 ? 4.277 -8.234 5.523 1 98.12 88 GLY B O 1
ATOM 1670 N N . MET B 1 89 ? 3.404 -8.578 7.586 1 98.44 89 MET B N 1
ATOM 1671 C CA . MET B 1 89 ? 2.012 -8.43 7.172 1 98.44 89 MET B CA 1
ATOM 1672 C C . MET B 1 89 ? 1.135 -8.016 8.344 1 98.44 89 MET B C 1
ATOM 1674 O O . MET B 1 89 ? 1.382 -8.414 9.484 1 98.44 89 MET B O 1
ATOM 1678 N N . ASN B 1 90 ? 0.179 -7.227 8.086 1 98.81 90 ASN B N 1
ATOM 1679 C CA . ASN B 1 90 ? -0.842 -6.852 9.062 1 98.81 90 ASN B CA 1
ATOM 1680 C C . ASN B 1 90 ? -2.225 -6.77 8.422 1 98.81 90 ASN B C 1
ATOM 1682 O O . ASN B 1 90 ? -2.344 -6.484 7.227 1 98.81 90 ASN B O 1
ATOM 1686 N N . ILE B 1 91 ? -3.215 -7.156 9.164 1 98.62 91 ILE B N 1
ATOM 1687 C CA . ILE B 1 91 ? -4.59 -7.18 8.68 1 98.62 91 ILE B CA 1
ATOM 1688 C C . ILE B 1 91 ? -5.504 -6.492 9.695 1 98.62 91 ILE B C 1
ATOM 1690 O O . ILE B 1 91 ? -5.395 -6.73 10.898 1 98.62 91 ILE B O 1
ATOM 1694 N N . ALA B 1 92 ? -6.344 -5.621 9.227 1 98.12 92 ALA B N 1
ATOM 1695 C CA . ALA B 1 92 ? -7.371 -4.98 10.047 1 98.12 92 ALA B CA 1
ATOM 1696 C C . ALA B 1 92 ? -8.625 -4.688 9.227 1 98.12 92 ALA B C 1
ATOM 1698 O O . ALA B 1 92 ? -8.547 -4.066 8.164 1 98.12 92 ALA B O 1
ATOM 1699 N N . GLY B 1 93 ? -9.742 -5.148 9.781 1 96.69 93 GLY B N 1
ATOM 1700 C CA . GLY B 1 93 ? -10.961 -4.996 9.008 1 96.69 93 GLY B CA 1
ATOM 1701 C C . GLY B 1 93 ? -10.891 -5.668 7.648 1 96.69 93 GLY B C 1
ATOM 1702 O O . GLY B 1 93 ? -10.57 -6.855 7.555 1 96.69 93 GLY B O 1
ATOM 1703 N N . ASN B 1 94 ? -11.148 -4.902 6.602 1 98.19 94 ASN B N 1
ATOM 1704 C CA . ASN B 1 94 ? -11.172 -5.477 5.262 1 98.19 94 ASN B CA 1
ATOM 1705 C C . ASN B 1 94 ? -9.875 -5.188 4.508 1 98.19 94 ASN B C 1
ATOM 1707 O O . ASN B 1 94 ? -9.828 -5.297 3.281 1 98.19 94 ASN B O 1
ATOM 1711 N N . THR B 1 95 ? -8.875 -4.746 5.242 1 98.81 95 THR B N 1
ATOM 1712 C CA . THR B 1 95 ? -7.629 -4.34 4.598 1 98.81 95 THR B CA 1
ATOM 1713 C C . THR B 1 95 ? -6.457 -5.176 5.105 1 98.81 95 THR B C 1
ATOM 1715 O O . THR B 1 95 ? -6.355 -5.449 6.305 1 98.81 95 THR B O 1
ATOM 1718 N N . ALA B 1 96 ? -5.594 -5.617 4.215 1 98.94 96 ALA B N 1
ATOM 1719 C CA . ALA B 1 96 ? -4.32 -6.262 4.527 1 98.94 96 ALA B CA 1
ATOM 1720 C C . ALA B 1 96 ? -3.156 -5.523 3.877 1 98.94 96 ALA B C 1
ATOM 1722 O O . ALA B 1 96 ? -3.26 -5.066 2.734 1 98.94 96 ALA B O 1
ATOM 1723 N N . VAL B 1 97 ? -2.074 -5.383 4.609 1 98.94 97 VAL B N 1
ATOM 1724 C CA . VAL B 1 97 ? -0.837 -4.828 4.07 1 98.94 97 VAL B CA 1
ATOM 1725 C C . VAL B 1 97 ? 0.306 -5.82 4.277 1 98.94 97 VAL B C 1
ATOM 1727 O O . VAL B 1 97 ? 0.405 -6.449 5.332 1 98.94 97 VAL B O 1
ATOM 1730 N N . MET B 1 98 ? 1.104 -5.984 3.236 1 98.88 98 MET B N 1
ATOM 1731 C CA . MET B 1 98 ? 2.23 -6.914 3.312 1 98.88 98 MET B CA 1
ATOM 1732 C C . MET B 1 98 ? 3.477 -6.309 2.678 1 98.88 98 MET B C 1
ATOM 1734 O O . MET B 1 98 ? 3.391 -5.633 1.651 1 98.88 98 MET B O 1
ATOM 1738 N N . VAL B 1 99 ? 4.613 -6.602 3.273 1 98.94 99 VAL B N 1
ATOM 1739 C CA . VAL B 1 99 ? 5.914 -6.211 2.736 1 98.94 99 VAL B CA 1
ATOM 1740 C C . VAL B 1 99 ? 6.73 -7.457 2.404 1 98.94 99 VAL B C 1
ATOM 1742 O O . VAL B 1 99 ? 6.703 -8.445 3.145 1 98.94 99 VAL B O 1
ATOM 1745 N N . TRP B 1 100 ? 7.383 -7.418 1.272 1 98.88 100 TRP B N 1
ATOM 1746 C CA . TRP B 1 100 ? 8.219 -8.531 0.845 1 98.88 100 TRP B CA 1
ATOM 1747 C C . TRP B 1 100 ? 9.445 -8.031 0.086 1 98.88 100 TRP B C 1
ATOM 1749 O O . TRP B 1 100 ? 9.516 -6.863 -0.299 1 98.88 100 TRP B O 1
ATOM 1759 N N . SER B 1 101 ? 10.422 -8.789 -0.004 1 98.88 101 SER B N 1
ATOM 1760 C CA . SER B 1 101 ? 11.617 -8.594 -0.826 1 98.88 101 SER B CA 1
ATOM 1761 C C . SER B 1 101 ? 11.938 -9.836 -1.648 1 98.88 101 SER B C 1
ATOM 1763 O O . SER B 1 101 ? 11.414 -10.914 -1.373 1 98.88 101 SER B O 1
ATOM 1765 N N . GLY B 1 102 ? 12.641 -9.648 -2.74 1 98.56 102 GLY B N 1
ATOM 1766 C CA . GLY B 1 102 ? 12.977 -10.781 -3.578 1 98.56 102 GLY B CA 1
ATOM 1767 C C . GLY B 1 102 ? 13.938 -10.438 -4.695 1 98.56 102 GLY B C 1
ATOM 1768 O O . GLY B 1 102 ? 14.375 -9.289 -4.812 1 98.56 102 GLY B O 1
ATOM 1769 N N . GLU B 1 103 ? 14.281 -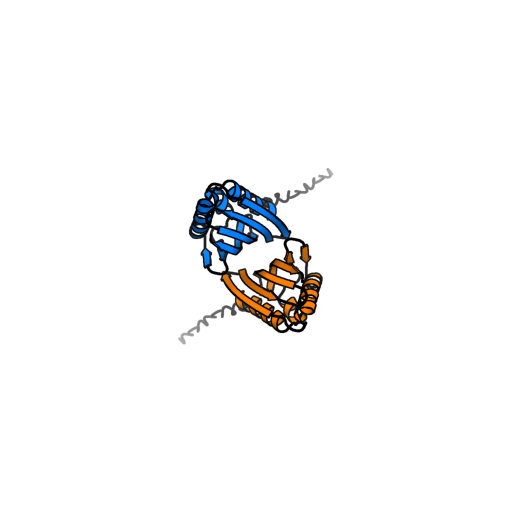11.492 -5.383 1 98.56 103 GLU B N 1
ATOM 1770 C CA . GLU B 1 103 ? 15.203 -11.344 -6.504 1 98.56 103 GLU B CA 1
ATOM 1771 C C . GLU B 1 103 ? 14.891 -12.352 -7.605 1 98.56 103 GLU B C 1
ATOM 1773 O O . GLU B 1 103 ? 14.555 -13.5 -7.324 1 98.56 103 GLU B O 1
ATOM 1778 N N . SER B 1 104 ? 14.898 -11.906 -8.82 1 98.5 104 SER B N 1
ATOM 1779 C CA . SER B 1 104 ? 14.898 -12.734 -10.023 1 98.5 104 SER B CA 1
ATOM 1780 C C . SER B 1 104 ? 16.156 -12.492 -10.852 1 98.5 104 SER B C 1
ATOM 1782 O O . SER B 1 104 ? 16.984 -11.633 -10.516 1 98.5 104 SER B O 1
ATOM 1784 N N . PRO B 1 105 ? 16.344 -13.273 -11.867 1 98.62 105 PRO B N 1
ATOM 1785 C CA . PRO B 1 105 ? 17.469 -12.984 -12.75 1 98.62 105 PRO B CA 1
ATOM 1786 C C . PRO B 1 105 ? 17.375 -11.602 -13.391 1 98.62 105 PRO B C 1
ATOM 1788 O O . PRO B 1 105 ? 18.406 -11.023 -13.781 1 98.62 105 PRO B O 1
ATOM 1791 N N . ASP B 1 106 ? 16.219 -10.992 -13.414 1 98.69 106 ASP B N 1
ATOM 1792 C CA . ASP B 1 106 ? 16 -9.734 -14.125 1 98.69 106 ASP B CA 1
ATOM 1793 C C . ASP B 1 106 ? 16.031 -8.547 -13.172 1 98.69 106 ASP B C 1
ATOM 1795 O O . ASP B 1 106 ? 16.484 -7.457 -13.539 1 98.69 106 ASP B O 1
ATOM 1799 N N . ASN B 1 107 ? 15.578 -8.758 -11.906 1 98.88 107 ASN B N 1
ATOM 1800 C CA . ASN B 1 107 ? 15.383 -7.629 -11 1 98.88 107 ASN B CA 1
ATOM 1801 C C . ASN B 1 107 ? 15.695 -8.008 -9.555 1 98.88 107 ASN B C 1
ATOM 1803 O O . ASN B 1 107 ? 15.602 -9.18 -9.18 1 98.88 107 ASN B O 1
ATOM 1807 N N . VAL B 1 108 ? 16.062 -6.992 -8.781 1 98.81 108 VAL B N 1
ATOM 1808 C CA . VAL B 1 108 ? 16.031 -7.039 -7.324 1 98.81 108 VAL B CA 1
ATOM 1809 C C . VAL B 1 108 ? 14.836 -6.242 -6.805 1 98.81 108 VAL B C 1
ATOM 1811 O O . VAL B 1 108 ? 14.703 -5.051 -7.098 1 98.81 108 VAL B O 1
ATOM 1814 N N . TYR B 1 109 ? 14.008 -6.891 -6.145 1 98.81 109 TYR B N 1
ATOM 1815 C CA . TYR B 1 109 ? 12.977 -6.223 -5.359 1 98.81 109 TYR B CA 1
ATOM 1816 C C . TYR B 1 109 ? 13.484 -5.891 -3.963 1 98.81 109 TYR B C 1
ATOM 1818 O O . TYR B 1 109 ? 13.32 -6.68 -3.029 1 98.81 109 TYR B O 1
ATOM 1826 N N . ASP B 1 110 ? 14.07 -4.707 -3.879 1 98.81 110 ASP B N 1
ATOM 1827 C CA . ASP B 1 110 ? 14.781 -4.281 -2.676 1 98.81 110 ASP B CA 1
ATOM 1828 C C . ASP B 1 110 ? 13.805 -4.016 -1.53 1 98.81 110 ASP B C 1
ATOM 1830 O O . ASP B 1 110 ? 14.133 -4.234 -0.363 1 98.81 110 ASP B O 1
ATOM 1834 N N . TYR B 1 111 ? 12.672 -3.541 -1.791 1 98.88 111 TYR B N 1
ATOM 1835 C CA . TYR B 1 111 ? 11.516 -3.293 -0.938 1 98.88 111 TYR B CA 1
ATOM 1836 C C . TYR B 1 111 ? 10.227 -3.277 -1.754 1 98.88 111 TYR B C 1
ATOM 1838 O O . TYR B 1 111 ? 10.109 -2.529 -2.727 1 98.88 111 TYR B O 1
ATOM 1846 N N . ALA B 1 112 ? 9.305 -4.137 -1.445 1 98.94 112 ALA B N 1
ATOM 1847 C CA . ALA B 1 112 ? 8.031 -4.211 -2.158 1 98.94 112 ALA B CA 1
ATOM 1848 C C . ALA B 1 112 ? 6.867 -4.387 -1.185 1 98.94 112 ALA B C 1
ATOM 1850 O O . ALA B 1 112 ? 7.039 -4.93 -0.091 1 98.94 112 ALA B O 1
ATOM 1851 N N . ALA B 1 113 ? 5.723 -3.916 -1.561 1 98.94 113 ALA B N 1
ATOM 1852 C CA . ALA B 1 113 ? 4.578 -4 -0.654 1 98.94 113 ALA B CA 1
ATOM 1853 C C . ALA B 1 113 ? 3.268 -4.07 -1.431 1 98.94 113 ALA B C 1
ATOM 1855 O O . ALA B 1 113 ? 3.143 -3.482 -2.506 1 98.94 113 ALA B O 1
ATOM 1856 N N . ASP B 1 114 ? 2.334 -4.75 -0.892 1 98.94 114 ASP B N 1
ATOM 1857 C CA . ASP B 1 114 ? 0.967 -4.883 -1.386 1 98.94 114 ASP B CA 1
ATOM 1858 C C . ASP B 1 114 ? -0.046 -4.473 -0.319 1 98.94 114 ASP B C 1
ATOM 1860 O O . ASP B 1 114 ? 0.121 -4.793 0.859 1 98.94 114 ASP B O 1
ATOM 1864 N N . THR B 1 115 ? -1.069 -3.736 -0.699 1 98.94 115 THR B N 1
ATOM 1865 C CA . THR B 1 115 ? -2.26 -3.516 0.116 1 98.94 115 THR B CA 1
ATOM 1866 C C . THR B 1 115 ? -3.502 -4.066 -0.58 1 98.94 115 THR B C 1
ATOM 1868 O O . THR B 1 115 ? -3.76 -3.748 -1.743 1 98.94 115 THR B O 1
ATOM 1871 N N . PHE B 1 116 ? -4.223 -4.887 0.129 1 98.94 116 PHE B N 1
ATOM 1872 C CA . PHE B 1 116 ? -5.449 -5.484 -0.381 1 98.94 116 PHE B CA 1
ATOM 1873 C C . PHE B 1 116 ? -6.664 -4.961 0.38 1 98.94 116 PHE B C 1
ATOM 1875 O O . PHE B 1 116 ? -6.633 -4.855 1.607 1 98.94 116 PHE B O 1
ATOM 1882 N N . VAL B 1 117 ? -7.703 -4.656 -0.346 1 98.94 117 VAL B N 1
ATOM 1883 C CA . VAL B 1 117 ? -9.008 -4.352 0.229 1 98.94 117 VAL B CA 1
ATOM 1884 C C . VAL B 1 117 ? -10.023 -5.402 -0.211 1 98.94 117 VAL B C 1
ATOM 1886 O O . VAL B 1 117 ? -10.18 -5.664 -1.406 1 98.94 117 VAL B O 1
ATOM 1889 N N . VAL B 1 118 ? -10.719 -6.008 0.793 1 98.81 118 VAL B N 1
ATOM 1890 C CA . VAL B 1 118 ? -11.625 -7.117 0.531 1 98.81 118 VAL B CA 1
ATOM 1891 C C . VAL B 1 118 ? -13.062 -6.691 0.833 1 98.81 118 VAL B C 1
ATOM 1893 O O . VAL B 1 118 ? -13.32 -6.016 1.83 1 98.81 118 VAL B O 1
ATOM 1896 N N . ASP B 1 119 ? -13.875 -6.973 -0.058 1 97.75 119 ASP B N 1
ATOM 1897 C CA . ASP B 1 119 ? -15.312 -6.816 0.112 1 97.75 119 ASP B CA 1
ATOM 1898 C C . ASP B 1 119 ? -16.078 -7.977 -0.524 1 97.75 119 ASP B C 1
ATOM 1900 O O . ASP B 1 119 ? -15.766 -8.383 -1.648 1 97.75 119 ASP B O 1
ATOM 1904 N N . GLY B 1 120 ? -17.016 -8.547 0.213 1 96.19 120 GLY B N 1
ATOM 1905 C CA . GLY B 1 120 ? -17.812 -9.633 -0.326 1 96.19 120 GLY B CA 1
ATOM 1906 C C . GLY B 1 120 ? -17 -10.875 -0.648 1 96.19 120 GLY B C 1
ATOM 1907 O O . GLY B 1 120 ? -17.25 -11.539 -1.654 1 96.19 120 GLY B O 1
ATOM 1908 N N . GLY B 1 121 ? -16 -11.078 0.036 1 97.88 121 GLY B N 1
ATOM 1909 C CA . GLY B 1 121 ? -15.203 -12.273 -0.115 1 97.88 121 GLY B CA 1
ATOM 1910 C C . GLY B 1 121 ? -14.266 -12.219 -1.306 1 97.88 121 GLY B C 1
ATOM 1911 O O . GLY B 1 121 ? -13.75 -13.25 -1.75 1 97.88 121 GLY B O 1
ATOM 1912 N N . LYS B 1 122 ? -14.102 -10.977 -1.896 1 98.81 122 LYS B N 1
ATOM 1913 C CA . LYS B 1 122 ? -13.211 -10.773 -3.035 1 98.81 122 LYS B CA 1
ATOM 1914 C C . LYS B 1 122 ? -12.32 -9.555 -2.816 1 98.81 122 LYS B C 1
ATOM 1916 O O . LYS B 1 122 ? -12.68 -8.633 -2.076 1 98.81 122 LYS B O 1
ATOM 1921 N N . ILE B 1 123 ? -11.125 -9.586 -3.424 1 98.94 123 ILE B N 1
ATOM 1922 C CA . ILE B 1 123 ? -10.305 -8.383 -3.473 1 98.94 123 ILE B CA 1
ATOM 1923 C C . ILE B 1 123 ? -10.938 -7.363 -4.414 1 98.94 123 ILE B C 1
ATOM 1925 O O . ILE B 1 123 ? -11.156 -7.648 -5.594 1 98.94 123 ILE B O 1
ATOM 1929 N N . VAL B 1 124 ? -11.234 -6.191 -3.889 1 98.81 124 VAL B N 1
ATOM 1930 C CA . VAL B 1 124 ? -11.891 -5.18 -4.711 1 98.81 124 VAL B CA 1
ATOM 1931 C C . VAL B 1 124 ? -10.867 -4.117 -5.125 1 98.81 124 VAL B C 1
ATOM 1933 O O . VAL B 1 124 ? -11.055 -3.432 -6.133 1 98.81 124 VAL B O 1
ATOM 1936 N N . SER B 1 125 ? -9.883 -3.945 -4.383 1 98.88 125 SER B N 1
ATOM 1937 C CA . SER B 1 125 ? -8.773 -3.057 -4.711 1 98.88 125 SER B CA 1
ATOM 1938 C C . SER B 1 125 ? -7.449 -3.607 -4.188 1 98.88 125 SER B C 1
ATOM 1940 O O . SER B 1 125 ? -7.406 -4.215 -3.115 1 98.88 125 SER B O 1
ATOM 1942 N N . HIS B 1 126 ? -6.387 -3.439 -4.969 1 98.94 126 HIS B N 1
ATOM 1943 C CA . HIS B 1 126 ? -5.031 -3.879 -4.652 1 98.94 126 HIS B CA 1
ATOM 1944 C C . HIS B 1 126 ? -4 -2.859 -5.121 1 98.94 126 HIS B C 1
ATOM 1946 O O . HIS B 1 126 ? -4.016 -2.438 -6.281 1 98.94 126 HIS B O 1
ATOM 1952 N N . SER B 1 127 ? -3.184 -2.346 -4.242 1 98.94 127 SER B N 1
ATOM 1953 C CA . SER B 1 127 ? -2.055 -1.531 -4.684 1 98.94 127 SER B CA 1
ATOM 1954 C C . SER B 1 127 ? -0.737 -2.285 -4.527 1 98.94 127 SER B C 1
ATOM 1956 O O . SER B 1 127 ? -0.546 -3.021 -3.561 1 98.94 127 SER B O 1
ATOM 1958 N N . PHE B 1 128 ? 0.093 -2.203 -5.496 1 98.94 128 PHE B N 1
ATOM 1959 C CA . PHE B 1 128 ? 1.451 -2.732 -5.484 1 98.94 128 PHE B CA 1
ATOM 1960 C C . PHE B 1 128 ? 2.469 -1.614 -5.672 1 98.94 128 PHE B C 1
ATOM 1962 O O . PHE B 1 128 ? 2.35 -0.808 -6.598 1 98.94 128 PHE B O 1
ATOM 1969 N N . VAL B 1 129 ? 3.439 -1.526 -4.758 1 98.94 129 VAL B N 1
ATOM 1970 C CA . VAL B 1 129 ? 4.562 -0.601 -4.867 1 98.94 129 VAL B CA 1
ATOM 1971 C C . VAL B 1 129 ? 5.871 -1.342 -4.602 1 98.94 129 VAL B C 1
ATOM 1973 O O . VAL B 1 129 ? 5.879 -2.369 -3.92 1 98.94 129 VAL B O 1
ATOM 1976 N N . GLY B 1 130 ? 7.004 -0.793 -5.16 1 98.81 130 GLY B N 1
ATOM 1977 C CA . GLY B 1 130 ? 8.273 -1.425 -4.848 1 98.81 130 GLY B CA 1
ATOM 1978 C C . GLY B 1 130 ? 9.469 -0.66 -5.387 1 98.81 130 GLY B C 1
ATOM 1979 O O . GLY B 1 130 ? 9.367 0.021 -6.41 1 98.81 130 GLY B O 1
ATOM 1980 N N . LYS B 1 131 ? 10.516 -0.64 -4.656 1 98.69 131 LYS B N 1
ATOM 1981 C CA . LYS B 1 131 ? 11.836 -0.278 -5.18 1 98.69 131 LYS B CA 1
ATOM 1982 C C . LYS B 1 131 ? 12.461 -1.438 -5.945 1 98.69 131 LYS B C 1
ATOM 1984 O O . LYS B 1 131 ? 13.062 -2.334 -5.344 1 98.69 131 LYS B O 1
ATOM 1989 N N . ILE B 1 132 ? 12.312 -1.422 -7.246 1 98.62 132 ILE B N 1
ATOM 1990 C CA . ILE B 1 132 ? 12.75 -2.486 -8.141 1 98.62 132 ILE B CA 1
ATOM 1991 C C . ILE B 1 132 ? 13.992 -2.035 -8.906 1 98.62 132 ILE B C 1
ATOM 1993 O O . ILE B 1 132 ? 13.969 -1.014 -9.602 1 98.62 132 ILE B O 1
ATOM 1997 N N . ILE B 1 133 ? 15.039 -2.842 -8.719 1 98.56 133 ILE B N 1
ATOM 1998 C CA . ILE B 1 133 ? 16.312 -2.512 -9.336 1 98.56 133 ILE B CA 1
ATOM 1999 C C . ILE B 1 133 ? 16.625 -3.512 -10.445 1 98.56 133 ILE B C 1
ATOM 2001 O O . ILE B 1 133 ? 16.875 -4.691 -10.172 1 98.56 133 ILE B O 1
ATOM 2005 N N . PRO B 1 134 ? 16.594 -3.115 -11.711 1 98.5 134 PRO B N 1
ATOM 2006 C CA . PRO B 1 134 ? 16.938 -4.035 -12.797 1 98.5 134 PRO B CA 1
ATOM 2007 C C . PRO B 1 134 ? 18.391 -4.504 -12.742 1 98.5 134 PRO B C 1
ATOM 2009 O O . PRO B 1 134 ? 19.281 -3.729 -12.383 1 98.5 134 PRO B O 1
ATOM 2012 N N . LYS B 1 135 ? 18.594 -5.836 -13.266 1 97.62 135 LYS B N 1
ATOM 2013 C CA . LYS B 1 135 ? 19.938 -6.402 -13.367 1 97.62 135 LYS B CA 1
ATOM 2014 C C . LYS B 1 135 ? 20.484 -6.238 -14.781 1 97.62 135 LYS B C 1
ATOM 2016 O O . LYS B 1 135 ? 19.734 -6.156 -15.75 1 97.62 135 LYS B O 1
#

Organism: NCBI:txid2984134

Foldseek 3Di:
DPPPPPPPPPPPPPPPPPPPQDFLVRLVVQLVVCLVVLNLVSNLVQADQQAWEDEPVDIQGGSVRVSVVSVVVSVQQVDPPKDKAWDDKDDDGQKIKTKMWMDGPFKGFPIKMKMFGDDRNHTRYMYIYTDIGTD/DPPPPPPPPPPPPPPPPPPPQDALVRLVVQLVVCLVVLNLVSNLVQADQQAWEDEPVDIQGGSVRVSVVSVVVSVQQVDPPKDKAWPDKDDDGQKIKTKMWMDGLFKGFPIKMKMFGDDRNHTRYMYIYTDIGTD

pLDDT: mean 90.6, std 18.21, range [39.44, 98.94]

InterPro domains:
  IPR032710 NTF2-like domain superfamily [SSF54427] (22-127)
  IPR037401 SnoaL-like domain [PF12680] (34-126)

Secondary structure (DSSP, 8-state):
-----------------------HHHHHHHHHHHHHTT-HHHHHTTEEEEEEEE-SS-EEEHHHHHHHHHHHHHHHHTSSS-EEEEEEEEEETTEEEEEEEEE-SSEEEEEEEEEEEEETTEEEEEEEEEEEEE-/-----------------------HHHHHHHHHHHHHTT-HHHHHTTEEEEEEEE-SS-EEEHHHHHHHHHHHHHHHHTSSS-EEEEEEEEEETTEEEEEEEEE-SSEEEEEEEEEEEEETTEEEEEEEEEEEEE-